Protein AF-A0A8T1A409-F1 (afdb_monomer)

pLDDT: mean 81.68, std 18.71, range [38.81, 98.0]

Organism: NCBI:txid29920

Nearest PDB structures (foldseek):
  3pyw-assembly1_A  TM=8.642E-01  e=1.477E-06  Bacillus anthracis
  7sv6-assembly1_A  TM=8.300E-01  e=3.372E-05  Paenibacillus alvei
  7sv5-assembly2_B  TM=7.536E-01  e=3.742E-05  Paenibacillus alvei

Foldseek 3Di:
DDDDDDDDDDDDDDDDDDDDPDDDDPDPPPDDDPLPLLQAPVCVVPPLNVLVSVLVVLPQDDDDPVRHNQQFDFDFQLSLLSSLCSLLVFDFDDDDDDPSVSSVVRCVVLLLDDPPLDPDPDRGDFDFQQSLLSSLVVLLVDRDDDVLVSQLVCQVQPLAAAPDQLHNRRRDGDGNSNSSSSSVSSVCVVVVDRDDGDLRSNQSSCCVPVVHSCVSVCCCVCVNPVCVPPPVPPPPPDDDD

InterPro domains:
  IPR001119 S-layer homology domain [PF00395] (39-80)
  IPR001119 S-layer homology domain [PF00395] (152-180)
  IPR001119 S-layer homology domain [PS51272] (35-98)
  IPR051465 Cell Envelope Structural Component [PTHR43308] (1-86)

Sequence (241 aa):
MKKVILTGVAALTLLSAQASIGPQPVKAAITDDIKVVQKFKDITGHWAESSILQAIQRGYVDGFPDGKFLPNNIVTRAEFVKMTVSALDLEVGSTSGSWYISYVNAAQSAGIYKAGDFSNSDWTKPMSREEMSKVAVRALGVTDVEDKQWMYLATKNGIITGTAPGEISPEGTTTRAQAIAVIERVLSIKDGKTLASDKYAVAAAELYWHKTNIFTVAEEIFNGPKNSNHRFGSRKQSDCN

Mean predicted aligned error: 12.75 Å

Secondary structure (DSSP, 8-state):
---------------------PPPP------S--------GGGTT-TTHHHHHHHHHHTS----TTS---TTSBPBHHHHHHHHHHHTT------SSSTTHHHHHHHHHTTS--TTSSSSS-TTSBPBHHHHHHHHHHTTT-----TTHHHHHHHHTTSS--SBTTB--TT-B-BHHHHHHHHHHHHHHHTTPPPP--HHHHHHHHHHHHS--HHHHHHHHHHSTTTTT------------

Radius of gyration: 31.1 Å; Cα contacts (8 Å, |Δi|>4): 278; chains: 1; bounding box: 106×53×116 Å

Solvent-accessible surface area (backbone atoms only — not comparable to full-atom values): 14578 Å² total; per-residue (Å²): 143,83,90,85,84,93,83,84,88,87,80,88,84,88,84,90,82,81,89,77,90,67,87,74,82,82,84,74,86,76,66,86,80,74,80,70,79,77,80,39,71,78,38,68,93,38,93,48,36,67,54,52,54,50,38,41,73,74,60,38,49,80,64,47,97,87,56,38,63,59,49,79,40,74,29,26,41,38,56,52,45,40,36,51,33,45,65,67,68,53,75,64,59,92,63,90,74,64,89,49,52,25,34,51,50,33,28,39,76,68,50,30,45,61,94,76,74,52,102,56,96,62,45,79,42,72,26,28,43,42,55,50,20,43,37,51,38,13,69,73,70,56,77,86,74,59,86,57,41,38,44,25,53,18,15,57,58,25,42,44,70,44,85,46,93,51,31,57,60,48,82,37,75,34,28,42,38,56,54,48,50,32,48,56,41,46,52,41,41,76,74,70,47,86,56,79,47,52,68,47,23,28,36,34,24,30,32,68,46,71,72,43,42,63,66,57,52,45,48,51,65,72,68,26,88,78,43,80,75,62,67,79,71,77,74,72,83,73,80,90,126

Structure (mmCIF, N/CA/C/O backbone):
data_AF-A0A8T1A409-F1
#
_entry.id   AF-A0A8T1A409-F1
#
loop_
_atom_site.group_PDB
_atom_site.id
_atom_site.type_symbol
_atom_site.label_atom_id
_atom_site.label_alt_id
_atom_site.label_comp_id
_atom_site.label_asym_id
_atom_site.label_entity_id
_atom_site.label_seq_id
_atom_site.pdbx_PDB_ins_code
_atom_site.Cartn_x
_atom_site.Cartn_y
_atom_site.Cartn_z
_atom_site.occupancy
_atom_site.B_iso_or_equiv
_atom_site.auth_seq_id
_atom_site.auth_comp_id
_atom_site.auth_asym_id
_atom_site.auth_atom_id
_atom_site.pdbx_PDB_model_num
ATOM 1 N N . MET A 1 1 ? -39.983 -10.938 79.982 1.00 46.34 1 MET A N 1
ATOM 2 C CA . MET A 1 1 ? -39.184 -10.699 78.759 1.00 46.34 1 MET A CA 1
ATOM 3 C C . MET A 1 1 ? -39.659 -11.64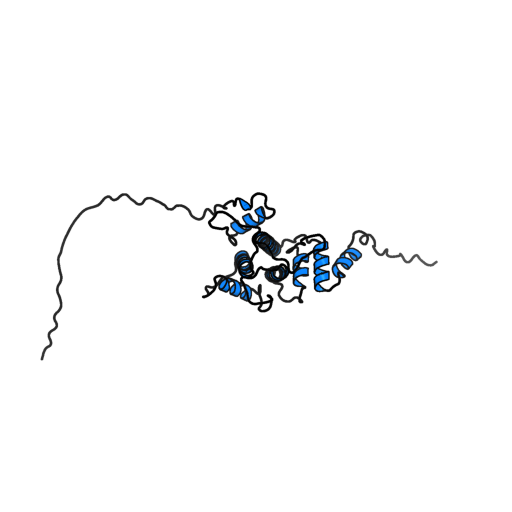0 77.654 1.00 46.34 1 MET A C 1
ATOM 5 O O . MET A 1 1 ? -39.306 -12.809 77.684 1.00 46.34 1 MET A O 1
ATOM 9 N N . LYS A 1 2 ? -40.492 -11.165 76.720 1.00 41.31 2 LYS A N 1
ATOM 10 C CA . LYS A 1 2 ? -40.781 -11.818 75.428 1.00 41.31 2 LYS A CA 1
ATOM 11 C C . LYS A 1 2 ? -40.966 -10.692 74.401 1.00 41.31 2 LYS A C 1
ATOM 13 O O . LYS A 1 2 ? -41.710 -9.755 74.671 1.00 41.31 2 LYS A O 1
ATOM 18 N N . LYS A 1 3 ? -40.168 -10.719 73.329 1.00 45.78 3 LYS A N 1
ATOM 19 C CA . LYS A 1 3 ? -40.002 -9.636 72.343 1.00 45.78 3 LYS A CA 1
ATOM 20 C C . LYS A 1 3 ? -41.133 -9.633 71.302 1.00 45.78 3 LYS A C 1
ATOM 22 O O . LYS A 1 3 ? -41.594 -10.692 70.893 1.00 45.78 3 LYS A O 1
ATOM 27 N N . VAL A 1 4 ? -41.511 -8.426 70.884 1.00 48.38 4 VAL A N 1
ATOM 28 C CA . VAL A 1 4 ? -42.473 -8.054 69.830 1.00 48.38 4 VAL A CA 1
ATOM 29 C C . VAL A 1 4 ? -41.711 -7.695 68.551 1.00 48.38 4 VAL A C 1
ATOM 31 O O . VAL A 1 4 ? -40.755 -6.939 68.679 1.00 48.38 4 VAL A O 1
ATOM 34 N N . ILE A 1 5 ? -42.163 -8.149 67.369 1.00 48.28 5 ILE A N 1
ATOM 35 C CA . ILE A 1 5 ? -41.984 -7.537 66.020 1.00 48.28 5 ILE A CA 1
ATOM 36 C C . ILE A 1 5 ? -43.140 -8.111 65.157 1.00 48.28 5 ILE A C 1
ATOM 38 O O . ILE A 1 5 ? -43.197 -9.324 65.000 1.00 48.28 5 ILE A O 1
ATOM 42 N N . LEU A 1 6 ? -44.236 -7.432 64.790 1.00 38.81 6 LEU A N 1
ATOM 43 C CA . LEU A 1 6 ? -44.487 -6.270 63.913 1.00 38.81 6 LEU A CA 1
ATOM 44 C C . LEU A 1 6 ? -44.019 -6.422 62.445 1.00 38.81 6 LEU A C 1
ATOM 46 O O . LEU A 1 6 ? -42.944 -5.974 62.072 1.00 38.81 6 LEU A O 1
ATOM 50 N N . THR A 1 7 ? -44.876 -7.000 61.602 1.00 47.75 7 THR A N 1
ATOM 51 C CA . THR A 1 7 ? -44.930 -6.830 60.132 1.00 47.75 7 THR A CA 1
ATOM 52 C C . THR A 1 7 ? -46.428 -6.785 59.786 1.00 47.75 7 THR A C 1
ATOM 54 O O . THR A 1 7 ? -47.206 -7.501 60.405 1.00 47.75 7 THR A O 1
ATOM 57 N N . GLY A 1 8 ? -46.986 -5.917 58.948 1.00 39.59 8 GLY A N 1
ATOM 58 C CA . GLY A 1 8 ? -46.461 -5.159 57.819 1.00 39.59 8 GLY A CA 1
ATOM 59 C C . GLY A 1 8 ? -47.443 -5.388 56.660 1.00 39.59 8 GLY A C 1
ATOM 60 O O . GLY A 1 8 ? -47.469 -6.468 56.094 1.00 39.59 8 GLY A O 1
ATOM 61 N N . VAL A 1 9 ? -48.309 -4.404 56.420 1.00 43.47 9 VAL A N 1
ATOM 62 C CA . VAL A 1 9 ? -49.527 -4.375 55.577 1.00 43.47 9 VAL A CA 1
ATOM 63 C C . VAL A 1 9 ? -49.270 -4.577 54.071 1.00 43.47 9 VAL A C 1
ATOM 65 O O . VAL A 1 9 ? -48.246 -4.107 53.590 1.00 43.47 9 VAL A O 1
ATOM 68 N N . ALA A 1 10 ? -50.249 -5.155 53.344 1.00 39.91 10 ALA A N 1
ATOM 69 C CA . ALA A 1 10 ? -50.804 -4.725 52.029 1.00 39.91 10 ALA A CA 1
ATOM 70 C C . ALA A 1 10 ? -51.243 -5.936 51.173 1.00 39.91 10 ALA A C 1
ATOM 72 O O . ALA A 1 10 ? -50.632 -6.989 51.259 1.00 39.91 10 ALA A O 1
ATOM 73 N N . ALA A 1 11 ? -52.208 -5.901 50.255 1.00 41.41 11 ALA A N 1
ATOM 74 C CA . ALA A 1 11 ? -53.385 -5.087 49.969 1.00 41.41 11 ALA A CA 1
ATOM 75 C C . ALA A 1 11 ? -54.025 -5.718 48.708 1.00 41.41 11 ALA A C 1
ATOM 77 O O . ALA A 1 11 ? -53.310 -6.123 47.799 1.00 41.41 11 ALA A O 1
ATOM 78 N N . LEU A 1 12 ? -55.358 -5.726 48.674 1.00 39.47 12 LEU A N 1
ATOM 79 C CA . LEU A 1 12 ? -56.233 -5.568 47.505 1.00 39.47 12 LEU A CA 1
ATOM 80 C C . LEU A 1 12 ? -56.203 -6.582 46.338 1.00 39.47 12 LEU A C 1
ATOM 82 O O . LEU A 1 12 ? -55.292 -6.660 45.521 1.00 39.47 12 LEU A O 1
ATOM 86 N N . THR A 1 13 ? -57.332 -7.275 46.216 1.00 44.16 13 THR A N 1
ATOM 87 C CA . THR A 1 13 ? -57.773 -8.087 45.085 1.00 44.16 13 THR A CA 1
ATOM 88 C C . THR A 1 13 ? -58.488 -7.265 43.999 1.00 44.16 13 THR A C 1
ATOM 90 O O . THR A 1 13 ? -59.224 -6.330 44.299 1.00 44.16 13 THR A O 1
ATOM 93 N N . LEU A 1 14 ? -58.337 -7.763 42.761 1.00 45.75 14 LEU A N 1
ATOM 94 C CA . LEU A 1 14 ? -59.226 -7.698 41.583 1.00 45.75 14 LEU A CA 1
ATOM 95 C C . LEU A 1 14 ? -59.386 -6.369 40.818 1.00 45.75 14 LEU A C 1
ATOM 97 O O . LEU A 1 14 ? -60.102 -5.468 41.238 1.00 45.75 14 LEU A O 1
ATOM 101 N N . LEU A 1 15 ? -58.893 -6.359 39.570 1.00 43.38 15 LEU A N 1
ATOM 102 C CA . LEU A 1 15 ? -59.565 -5.667 38.469 1.00 43.38 15 LEU A CA 1
ATOM 103 C C . LEU A 1 15 ? -59.357 -6.401 37.134 1.00 43.38 15 LEU A C 1
ATOM 105 O O . LEU A 1 15 ? -58.241 -6.595 36.661 1.00 43.38 15 LEU A O 1
ATOM 109 N N . SER A 1 16 ? -60.472 -6.810 36.543 1.00 52.09 16 SER A N 1
ATOM 110 C CA . SER A 1 16 ? -60.635 -7.281 35.169 1.00 52.09 16 SER A CA 1
ATOM 111 C C . SER A 1 16 ? -60.735 -6.105 34.189 1.00 52.09 16 SER A C 1
ATOM 113 O O . SER A 1 16 ? -61.539 -5.214 34.444 1.00 52.09 16 SER A O 1
ATOM 115 N N . ALA A 1 17 ? -60.028 -6.138 33.054 1.00 45.34 17 ALA A N 1
ATOM 116 C CA . ALA A 1 17 ? -60.384 -5.448 31.797 1.00 45.34 17 ALA A CA 1
ATOM 117 C C . ALA A 1 17 ? -59.389 -5.883 30.698 1.00 45.34 17 ALA A C 1
ATOM 119 O O . ALA A 1 17 ? -58.185 -5.730 30.856 1.00 45.34 17 ALA A O 1
ATOM 120 N N . GLN A 1 18 ? -59.830 -6.683 29.725 1.00 50.38 18 GLN A N 1
ATOM 121 C CA . GLN A 1 18 ? -60.272 -6.272 28.381 1.00 50.38 18 GLN A CA 1
ATOM 122 C C . GLN A 1 18 ? -59.132 -6.102 27.367 1.00 50.38 18 GLN A C 1
ATOM 124 O O . GLN A 1 18 ? -58.207 -5.314 27.529 1.00 50.38 18 GLN A O 1
ATOM 129 N N . ALA A 1 19 ? -59.255 -6.880 26.291 1.00 45.69 19 ALA A N 1
ATOM 130 C CA . ALA A 1 19 ? -58.399 -6.870 25.122 1.00 45.69 19 ALA A CA 1
ATOM 131 C C . ALA A 1 19 ? -58.392 -5.490 24.448 1.00 45.69 19 ALA A C 1
ATOM 133 O O . ALA A 1 19 ? -59.435 -4.994 24.027 1.00 45.69 19 ALA A O 1
ATOM 134 N N . SER A 1 20 ? -57.200 -4.917 24.289 1.00 45.78 20 SER A N 1
ATOM 135 C CA . SER A 1 20 ? -56.947 -3.874 23.301 1.00 45.78 20 SER A CA 1
ATOM 136 C C . SER A 1 20 ? -56.364 -4.539 22.058 1.00 45.78 20 SER A C 1
ATOM 138 O O . SER A 1 20 ? -55.254 -5.073 22.082 1.00 45.78 20 SER A O 1
ATOM 140 N N . ILE A 1 21 ? -57.146 -4.547 20.979 1.00 55.66 21 ILE A N 1
ATOM 141 C CA . ILE A 1 21 ? -56.701 -4.889 19.628 1.00 55.66 21 ILE A CA 1
ATOM 142 C C . ILE A 1 21 ? -55.853 -3.705 19.148 1.00 55.66 21 ILE A C 1
ATOM 144 O O . ILE A 1 21 ? -56.348 -2.783 18.506 1.00 55.66 21 ILE A O 1
ATOM 148 N N . GLY A 1 22 ? -54.576 -3.695 19.526 1.00 51.91 22 GLY A N 1
ATOM 149 C CA . GLY A 1 22 ? -53.569 -2.854 18.886 1.00 51.91 22 GLY A CA 1
ATOM 150 C C . GLY A 1 22 ? -53.114 -3.504 17.573 1.00 51.91 22 GLY A C 1
ATOM 151 O O . GLY A 1 22 ? -53.049 -4.736 17.506 1.00 51.91 22 GLY A O 1
ATOM 152 N N . PRO A 1 23 ? -52.810 -2.732 16.516 1.00 56.75 23 PRO A N 1
ATOM 153 C CA . PRO A 1 23 ? -52.277 -3.297 15.284 1.00 56.75 23 PRO A CA 1
ATOM 154 C C . PRO A 1 23 ? -50.973 -4.057 15.567 1.00 56.75 23 PRO A C 1
ATOM 156 O O . PRO A 1 23 ? -50.054 -3.551 16.209 1.00 56.75 23 PRO A O 1
ATOM 159 N N . GLN A 1 24 ? -50.940 -5.301 15.089 1.00 48.66 24 GLN A N 1
ATOM 160 C CA . GLN A 1 24 ? -49.786 -6.200 15.044 1.00 48.66 24 GLN A CA 1
ATOM 161 C C . GLN A 1 24 ? -48.557 -5.527 14.391 1.00 48.66 24 GLN A C 1
ATOM 163 O O . GLN A 1 24 ? -48.706 -4.596 13.596 1.00 48.66 24 GLN A O 1
ATOM 168 N N . PRO A 1 25 ? -47.337 -5.994 14.719 1.00 50.66 25 PRO A N 1
ATOM 169 C CA . PRO A 1 25 ? -46.084 -5.306 14.428 1.00 50.66 25 PRO A CA 1
ATOM 170 C C . PRO A 1 25 ? -45.871 -5.126 12.925 1.00 50.66 25 PRO A C 1
ATOM 172 O O . PRO A 1 25 ? -45.870 -6.093 12.159 1.00 50.66 25 PRO A O 1
ATOM 175 N N . VAL A 1 26 ? -45.615 -3.887 12.499 1.00 48.00 26 VAL A N 1
ATOM 176 C CA . VAL A 1 26 ? -45.079 -3.639 11.162 1.00 48.00 26 VAL A CA 1
ATOM 177 C C . VAL A 1 26 ? -43.659 -4.189 11.103 1.00 48.00 26 VAL A C 1
ATOM 179 O O . VAL A 1 26 ? -42.701 -3.630 11.628 1.00 48.00 26 VAL A O 1
ATOM 182 N N . LYS A 1 27 ? -43.567 -5.348 10.462 1.00 54.50 27 LYS A N 1
ATOM 183 C CA . LYS A 1 27 ? -42.380 -5.938 9.859 1.00 54.50 27 LYS A CA 1
ATOM 184 C C . LYS A 1 27 ? -41.533 -4.857 9.173 1.00 54.50 27 LYS A C 1
ATOM 186 O O . LYS A 1 27 ? -41.767 -4.519 8.019 1.00 54.50 27 LYS A O 1
ATOM 191 N N . ALA A 1 28 ? -40.518 -4.373 9.877 1.00 51.84 28 ALA A N 1
ATOM 192 C CA . ALA A 1 28 ? -39.344 -3.727 9.304 1.00 51.84 28 ALA A CA 1
ATOM 193 C C . ALA A 1 28 ? -38.105 -4.561 9.661 1.00 51.84 28 ALA A C 1
ATOM 195 O O . ALA A 1 28 ? -37.126 -4.069 10.205 1.00 51.84 28 ALA A O 1
ATOM 196 N N . ALA A 1 29 ? -38.162 -5.859 9.355 1.00 51.22 29 ALA A N 1
ATOM 197 C CA . ALA A 1 29 ? -36.954 -6.618 9.064 1.00 51.22 29 ALA A CA 1
ATOM 198 C C . ALA A 1 29 ? -36.523 -6.203 7.653 1.00 51.22 29 ALA A C 1
ATOM 200 O O . ALA A 1 29 ? -36.913 -6.831 6.667 1.00 51.22 29 ALA A O 1
ATOM 201 N N . ILE A 1 30 ? -35.824 -5.071 7.559 1.00 49.62 30 ILE A N 1
ATOM 202 C CA . ILE A 1 30 ? -35.204 -4.617 6.317 1.00 49.62 30 ILE A CA 1
ATOM 203 C C . ILE A 1 30 ? -33.724 -4.969 6.425 1.00 49.62 30 ILE A C 1
ATOM 205 O O . ILE A 1 30 ? -32.929 -4.238 7.001 1.00 49.62 30 ILE A O 1
ATOM 209 N N . THR A 1 31 ? -33.461 -6.166 5.901 1.00 43.62 31 THR A N 1
ATOM 210 C CA . THR A 1 31 ? -32.255 -6.588 5.182 1.00 43.62 31 THR A CA 1
ATOM 211 C C . THR A 1 31 ? -30.934 -6.554 5.939 1.00 43.62 31 THR A C 1
ATOM 213 O O . THR A 1 31 ? -30.244 -5.541 5.971 1.00 43.62 31 THR A O 1
ATOM 216 N N . ASP A 1 32 ? -30.559 -7.739 6.421 1.00 43.50 32 ASP A N 1
ATOM 217 C CA . ASP A 1 32 ? -29.284 -8.382 6.076 1.00 43.50 32 ASP A CA 1
ATOM 218 C C . ASP A 1 32 ? -28.599 -7.703 4.869 1.00 43.50 32 ASP A C 1
ATOM 220 O O . ASP A 1 32 ? -29.075 -7.780 3.732 1.00 43.50 32 ASP A O 1
ATOM 224 N N . ASP A 1 33 ? -27.532 -6.965 5.156 1.00 50.62 33 ASP A N 1
ATOM 225 C CA . ASP A 1 33 ? -26.276 -6.917 4.410 1.00 50.62 33 ASP A CA 1
ATOM 226 C C . ASP A 1 33 ? -26.342 -6.963 2.877 1.00 50.62 33 ASP A C 1
ATOM 228 O O . ASP A 1 33 ? -25.599 -7.696 2.221 1.00 50.62 33 ASP A O 1
ATOM 232 N N . ILE A 1 34 ? -27.122 -6.081 2.250 1.00 44.28 34 ILE A N 1
ATOM 233 C CA . ILE A 1 34 ? -26.735 -5.639 0.909 1.00 44.28 34 ILE A CA 1
ATOM 234 C C . ILE A 1 34 ? -25.627 -4.608 1.109 1.00 44.28 34 ILE A C 1
ATOM 236 O O . ILE A 1 34 ? -25.900 -3.418 1.269 1.00 44.28 34 ILE A O 1
ATOM 240 N N . LYS A 1 35 ? -24.361 -5.057 1.081 1.00 53.12 35 LYS A N 1
ATOM 241 C CA . LYS A 1 35 ? -23.221 -4.184 0.756 1.00 53.12 35 LYS A CA 1
ATOM 242 C C . LYS A 1 35 ? -23.463 -3.624 -0.647 1.00 53.12 35 LYS A C 1
ATOM 244 O O . LYS A 1 35 ? -22.945 -4.134 -1.640 1.00 53.12 35 LYS A O 1
ATOM 249 N N . VAL A 1 36 ? -24.305 -2.598 -0.750 1.00 53.75 36 VAL A N 1
ATOM 250 C CA . VAL A 1 36 ? -24.438 -1.793 -1.958 1.00 53.75 36 VAL A CA 1
ATOM 251 C C . VAL A 1 36 ? -23.064 -1.180 -2.143 1.00 53.75 36 VAL A C 1
ATOM 253 O O . VAL A 1 36 ? -22.662 -0.320 -1.363 1.00 53.75 36 VAL A O 1
ATOM 256 N N . VAL A 1 37 ? -22.312 -1.673 -3.129 1.00 60.88 37 VAL A N 1
ATOM 257 C CA . VAL A 1 37 ? -21.034 -1.077 -3.513 1.00 60.88 37 VAL A CA 1
ATOM 258 C C . VAL A 1 37 ? -21.357 0.338 -3.971 1.00 60.88 37 VAL A C 1
ATOM 260 O O . VAL A 1 37 ? -21.805 0.561 -5.097 1.00 60.88 37 VAL A O 1
ATOM 263 N N . GLN A 1 38 ? -21.228 1.289 -3.048 1.00 67.31 38 GLN A N 1
ATOM 264 C CA . GLN A 1 38 ? -21.504 2.685 -3.312 1.00 67.31 38 GLN A CA 1
ATOM 265 C C . GLN A 1 38 ? -20.519 3.131 -4.385 1.00 67.31 38 GLN A C 1
ATOM 267 O O . GLN A 1 38 ? -19.309 3.172 -4.171 1.00 67.31 38 GLN A O 1
ATOM 272 N N . LYS A 1 39 ? -21.037 3.418 -5.579 1.00 76.00 39 LYS A N 1
ATOM 273 C CA . LYS A 1 39 ? -20.200 3.890 -6.672 1.00 76.00 39 LYS A CA 1
ATOM 274 C C . LYS A 1 39 ? -19.840 5.352 -6.414 1.00 76.00 39 LYS A C 1
ATOM 276 O O . LYS A 1 39 ? -20.704 6.227 -6.464 1.00 76.00 39 LYS A O 1
ATOM 281 N N . PHE A 1 40 ? -18.567 5.605 -6.125 1.00 87.19 40 PHE A N 1
ATOM 282 C CA . PHE A 1 40 ? -18.042 6.947 -5.889 1.00 87.19 40 PHE A CA 1
ATOM 283 C C . PHE A 1 40 ? -17.903 7.718 -7.212 1.00 87.19 40 PHE A C 1
ATOM 285 O O . PHE A 1 40 ? -17.456 7.178 -8.227 1.00 87.19 40 PHE A O 1
ATOM 292 N N . LYS A 1 41 ? -18.297 8.997 -7.229 1.00 87.94 41 LYS A N 1
ATOM 293 C CA . LYS A 1 41 ? -18.249 9.813 -8.459 1.00 87.94 41 LYS A CA 1
ATOM 294 C C . LYS A 1 41 ? -16.816 10.145 -8.880 1.00 87.94 41 LYS A C 1
ATOM 296 O O . LYS A 1 41 ? -16.523 10.200 -10.067 1.00 87.94 41 LYS A O 1
ATOM 301 N N . ASP A 1 42 ? -15.930 10.341 -7.910 1.00 93.44 42 ASP A N 1
ATOM 302 C CA . ASP A 1 42 ? -14.543 10.777 -8.089 1.00 93.44 42 ASP A CA 1
ATOM 303 C C . ASP A 1 42 ? -13.567 9.654 -8.471 1.00 93.44 42 ASP A C 1
ATOM 305 O O . ASP A 1 42 ? -12.402 9.932 -8.749 1.00 93.44 42 ASP A O 1
ATOM 309 N N . ILE A 1 43 ? -14.031 8.400 -8.525 1.00 93.94 43 ILE A N 1
ATOM 310 C CA . ILE A 1 43 ? -13.231 7.268 -9.020 1.00 93.94 43 ILE A CA 1
ATOM 311 C C . ILE A 1 43 ? -13.605 6.846 -10.442 1.00 93.94 43 ILE A C 1
ATOM 313 O O . ILE A 1 43 ? -12.905 6.020 -11.012 1.00 93.94 43 ILE A O 1
ATOM 317 N N . THR A 1 44 ? -14.68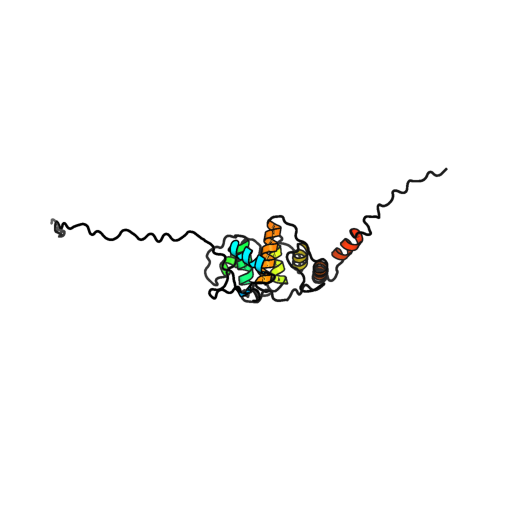2 7.382 -11.026 1.00 91.94 44 THR A N 1
ATOM 318 C CA . THR A 1 44 ? -15.123 6.974 -12.371 1.00 91.94 44 THR A CA 1
ATOM 319 C C . THR A 1 44 ? -14.076 7.374 -13.413 1.00 91.94 44 THR A C 1
ATOM 321 O O . THR A 1 44 ? -13.768 8.556 -13.557 1.00 91.94 44 THR A O 1
ATOM 324 N N . GLY A 1 45 ? -13.525 6.395 -14.136 1.00 92.25 45 GLY A N 1
ATOM 325 C CA . GLY A 1 45 ? -12.443 6.605 -15.106 1.00 92.25 45 GLY A CA 1
ATOM 326 C C . GLY A 1 45 ? -11.056 6.775 -14.473 1.00 92.25 45 GLY A C 1
ATOM 327 O O . GLY A 1 45 ? -10.084 7.038 -15.181 1.00 92.25 45 GLY A O 1
ATOM 328 N N . HIS A 1 46 ? -10.939 6.619 -13.152 1.00 95.06 46 HIS A N 1
ATOM 329 C CA . HIS A 1 46 ? -9.658 6.638 -12.458 1.00 95.06 46 HIS A CA 1
ATOM 330 C C . HIS A 1 46 ? -8.932 5.301 -12.662 1.00 95.06 46 HIS A C 1
ATOM 332 O O . HIS A 1 46 ? -9.539 4.237 -12.580 1.00 95.06 46 HIS A O 1
ATOM 338 N N . TRP A 1 47 ? -7.610 5.321 -12.854 1.00 95.00 47 TRP A N 1
ATOM 339 C CA . TRP A 1 47 ? -6.820 4.100 -13.094 1.00 95.00 47 TRP A CA 1
ATOM 340 C C . TRP A 1 47 ? -6.969 3.047 -11.977 1.00 95.00 47 TRP A C 1
ATOM 342 O O . TRP A 1 47 ? -6.888 1.849 -12.232 1.00 95.00 47 TRP A O 1
ATOM 352 N N . ALA A 1 48 ? -7.217 3.500 -10.744 1.00 94.81 48 ALA A N 1
ATOM 353 C CA . ALA A 1 48 ? -7.413 2.650 -9.570 1.00 94.81 48 ALA A CA 1
ATOM 354 C C . ALA A 1 48 ? -8.880 2.265 -9.299 1.00 94.81 48 ALA A C 1
ATOM 356 O O . ALA A 1 48 ? -9.141 1.647 -8.272 1.00 94.81 48 ALA A O 1
ATOM 357 N N . GLU A 1 49 ? -9.837 2.625 -10.166 1.00 94.50 49 GLU A N 1
ATOM 358 C CA . GLU A 1 49 ? -11.275 2.375 -9.948 1.00 94.50 49 GLU A CA 1
ATOM 359 C C . GLU A 1 49 ? -11.543 0.908 -9.593 1.00 94.50 49 GLU A C 1
ATOM 361 O O . GLU A 1 49 ? -12.153 0.617 -8.567 1.00 94.50 49 GLU A O 1
ATOM 366 N N . SER A 1 50 ? -11.015 -0.024 -10.393 1.00 93.88 50 SER A N 1
ATOM 367 C CA . SER A 1 50 ? -11.217 -1.458 -10.165 1.00 93.88 50 SER A CA 1
ATOM 368 C C . SER A 1 50 ? -10.636 -1.929 -8.829 1.00 93.88 50 SER A C 1
ATOM 370 O O . SER A 1 50 ? -11.307 -2.651 -8.095 1.00 93.88 50 SER A O 1
ATOM 372 N N . SER A 1 51 ? -9.420 -1.496 -8.484 1.00 94.94 51 SER A N 1
ATOM 373 C CA . SER A 1 51 ? -8.776 -1.853 -7.215 1.00 94.94 51 SER A CA 1
ATOM 374 C C . SER A 1 51 ? -9.536 -1.294 -6.015 1.00 94.94 51 SER A C 1
ATOM 376 O O . SER A 1 51 ? -9.716 -1.994 -5.027 1.00 94.94 51 SER A O 1
ATOM 378 N N . ILE A 1 52 ? -10.038 -0.063 -6.115 1.00 95.62 52 ILE A N 1
ATOM 379 C CA . ILE A 1 52 ? -10.835 0.571 -5.062 1.00 95.62 52 ILE A CA 1
ATOM 380 C C . ILE A 1 52 ? -12.140 -0.199 -4.843 1.00 95.62 52 ILE A C 1
ATOM 382 O O . ILE A 1 52 ? -12.469 -0.529 -3.706 1.00 95.62 52 ILE A O 1
ATOM 386 N N . LEU A 1 53 ? -12.859 -0.541 -5.916 1.00 93.69 53 LEU A N 1
ATOM 387 C CA . LEU A 1 53 ? -14.105 -1.309 -5.820 1.00 93.69 53 LEU A CA 1
ATOM 388 C C . LEU A 1 53 ? -13.882 -2.693 -5.194 1.00 93.69 53 LEU A C 1
ATOM 390 O O . LEU A 1 53 ? -14.674 -3.111 -4.350 1.00 93.69 53 LEU A O 1
ATOM 394 N N . GLN A 1 54 ? -12.788 -3.374 -5.547 1.00 94.06 54 GLN A N 1
ATOM 395 C CA . GLN A 1 54 ? -12.406 -4.648 -4.926 1.00 94.06 54 GLN A CA 1
ATOM 396 C C . GLN A 1 54 ? -12.091 -4.483 -3.434 1.00 94.06 54 GLN A C 1
ATOM 398 O O . GLN A 1 54 ? -12.560 -5.270 -2.613 1.00 94.06 54 GLN A O 1
ATOM 403 N N . ALA A 1 55 ? -11.364 -3.429 -3.069 1.00 95.62 55 ALA A N 1
ATOM 404 C CA . ALA A 1 55 ? -11.012 -3.137 -1.687 1.00 95.62 55 ALA A CA 1
ATOM 405 C C . ALA A 1 55 ? -12.248 -2.886 -0.800 1.00 95.62 55 ALA A C 1
ATOM 407 O O . ALA A 1 55 ? -12.325 -3.377 0.328 1.00 95.62 55 ALA A O 1
ATOM 408 N N . ILE A 1 56 ? -13.248 -2.175 -1.332 1.00 94.25 56 ILE A N 1
ATOM 409 C CA . ILE A 1 56 ? -14.542 -1.935 -0.670 1.00 94.25 56 ILE A CA 1
ATOM 410 C C . ILE A 1 56 ? -15.332 -3.239 -0.538 1.00 94.25 56 ILE A C 1
ATOM 412 O O . ILE A 1 56 ? -15.899 -3.525 0.516 1.00 94.25 56 ILE A O 1
ATOM 416 N N . GLN A 1 57 ? -15.352 -4.058 -1.594 1.00 92.38 57 GLN A N 1
ATOM 417 C CA . GLN A 1 57 ? -16.026 -5.355 -1.572 1.00 92.38 57 GLN A CA 1
ATOM 418 C C . GLN A 1 57 ? -15.436 -6.266 -0.485 1.00 92.38 57 GLN A C 1
ATOM 420 O O . GLN A 1 57 ? -16.187 -6.855 0.298 1.00 92.38 57 GLN A O 1
ATOM 425 N N . ARG A 1 58 ? -14.100 -6.310 -0.384 1.00 93.69 58 ARG A N 1
ATOM 426 C CA . ARG A 1 58 ? -13.364 -7.005 0.685 1.00 93.69 58 ARG A CA 1
ATOM 427 C C . ARG A 1 58 ? -13.581 -6.367 2.063 1.00 93.69 58 ARG A C 1
ATOM 429 O O . ARG A 1 58 ? -13.502 -7.061 3.064 1.00 93.69 58 ARG A O 1
ATOM 436 N N . GLY A 1 59 ? -13.923 -5.079 2.126 1.00 93.50 59 GLY A N 1
ATOM 437 C CA . GLY A 1 59 ? -14.338 -4.392 3.353 1.00 93.50 59 GLY A CA 1
ATOM 438 C C . GLY A 1 59 ? -13.202 -3.836 4.210 1.00 93.50 59 GLY A C 1
ATOM 439 O O . GLY A 1 59 ? -13.421 -3.572 5.387 1.00 93.50 59 GLY A O 1
ATOM 440 N N . TYR A 1 60 ? -12.000 -3.651 3.656 1.00 95.50 60 TYR A N 1
ATOM 441 C CA . TYR A 1 60 ? -10.875 -3.080 4.411 1.00 95.50 60 TYR A CA 1
ATOM 442 C C . TYR A 1 60 ? -10.699 -1.562 4.208 1.00 95.50 60 TYR A C 1
ATOM 444 O O . TYR A 1 60 ? -9.994 -0.902 4.988 1.00 95.50 60 TYR A O 1
ATOM 452 N N . VAL A 1 61 ? -11.378 -0.988 3.209 1.00 94.94 61 VAL A N 1
ATOM 453 C CA . VAL A 1 61 ? -11.483 0.461 2.980 1.00 94.94 61 VAL A CA 1
ATOM 454 C C . VAL A 1 61 ? -12.928 0.895 2.816 1.00 94.94 61 VAL A C 1
ATOM 456 O O . VAL A 1 61 ? -13.746 0.177 2.250 1.00 94.94 61 VAL A O 1
ATOM 459 N N . ASP A 1 62 ? -13.170 2.140 3.208 1.00 91.75 62 ASP A N 1
ATOM 460 C CA . ASP A 1 62 ? -14.436 2.833 3.037 1.00 91.75 62 ASP A CA 1
ATOM 461 C C . ASP A 1 62 ? -14.188 4.206 2.403 1.00 91.75 62 ASP A C 1
ATOM 463 O O . ASP A 1 62 ? -13.068 4.748 2.450 1.00 91.75 62 ASP A O 1
ATOM 467 N N . GLY A 1 63 ? -15.238 4.747 1.789 1.00 88.94 63 GLY A N 1
ATOM 468 C CA . GLY A 1 63 ? -15.281 6.139 1.360 1.00 88.94 63 GLY A CA 1
ATOM 469 C C . GLY A 1 63 ? -15.741 7.072 2.476 1.00 88.94 63 GLY A C 1
ATOM 470 O O . GLY A 1 63 ? -15.960 6.670 3.617 1.00 88.94 63 GLY A O 1
ATOM 471 N N . PHE A 1 64 ? -15.888 8.341 2.129 1.00 89.06 64 PHE A N 1
ATOM 472 C CA . PHE A 1 64 ? -16.301 9.387 3.051 1.00 89.06 64 PHE A CA 1
ATOM 473 C C . PHE A 1 64 ? -17.831 9.558 3.057 1.00 89.06 64 PHE A C 1
ATOM 475 O O . PHE A 1 64 ? -18.493 9.250 2.059 1.00 89.06 64 PHE A O 1
ATOM 482 N N . PRO A 1 65 ? -18.416 10.095 4.149 1.00 85.31 65 PRO A N 1
ATOM 483 C CA . PRO A 1 65 ? -19.863 10.317 4.251 1.00 85.31 65 PRO A CA 1
ATOM 484 C C . PRO A 1 65 ? -20.444 11.244 3.173 1.00 85.31 65 PRO A C 1
ATOM 486 O O . PRO A 1 65 ? -21.643 11.211 2.911 1.00 85.31 65 PRO A O 1
ATOM 489 N N . ASP A 1 66 ? -19.607 12.064 2.533 1.00 86.44 66 ASP A N 1
ATOM 490 C CA . ASP A 1 66 ? -19.987 12.948 1.427 1.00 86.44 66 ASP A CA 1
ATOM 491 C C . ASP A 1 66 ? -20.120 12.218 0.073 1.00 86.44 66 ASP A C 1
ATOM 493 O O . ASP A 1 66 ? -20.422 12.842 -0.947 1.00 86.44 66 ASP A O 1
ATOM 497 N N . GLY A 1 67 ? -19.910 10.897 0.047 1.00 86.44 67 GLY A N 1
ATOM 498 C CA . GLY A 1 67 ? -20.014 10.075 -1.154 1.00 86.44 67 GLY A CA 1
ATOM 499 C C . GLY A 1 67 ? -18.805 10.182 -2.085 1.00 86.44 67 GLY A C 1
ATOM 500 O O . GLY A 1 67 ? -18.937 9.888 -3.278 1.00 86.44 67 GLY A O 1
ATOM 501 N N . LYS A 1 68 ? -17.641 10.595 -1.566 1.00 92.06 68 LYS A N 1
ATOM 502 C CA . LYS A 1 68 ? -16.351 10.582 -2.275 1.00 92.06 68 LYS A CA 1
ATOM 503 C C . LYS A 1 68 ? -15.405 9.527 -1.717 1.00 92.06 68 LYS A C 1
ATOM 505 O O . LYS A 1 68 ? -15.520 9.119 -0.564 1.00 92.06 68 LYS A O 1
ATOM 510 N N . PHE A 1 69 ? -14.431 9.120 -2.525 1.00 94.50 69 PHE A N 1
ATOM 511 C CA . PHE A 1 69 ? -13.361 8.220 -2.091 1.00 94.50 69 PHE A CA 1
ATOM 512 C C . PHE A 1 69 ? -12.024 8.934 -1.840 1.00 94.50 69 PHE A C 1
ATOM 514 O O . PHE A 1 69 ? -11.225 8.500 -1.013 1.00 94.50 69 PHE A O 1
ATOM 521 N N . LEU A 1 70 ? -11.786 10.036 -2.549 1.00 95.38 70 LEU A N 1
ATOM 522 C CA . LEU A 1 70 ? -10.561 10.835 -2.549 1.00 95.38 70 LEU A CA 1
ATOM 523 C C . LEU A 1 70 ? -9.307 10.006 -2.903 1.00 95.38 70 LEU A C 1
ATOM 525 O O . LEU A 1 70 ? -8.348 9.962 -2.129 1.00 95.38 70 LEU A O 1
ATOM 529 N N . PRO A 1 71 ? -9.265 9.357 -4.088 1.00 96.31 71 PRO A N 1
ATOM 530 C CA . PRO A 1 71 ? -8.174 8.450 -4.469 1.00 96.31 71 PRO A CA 1
ATOM 531 C C . PRO A 1 71 ? -6.796 9.128 -4.517 1.00 96.31 71 PRO A C 1
ATOM 533 O O . PRO A 1 71 ? -5.776 8.480 -4.283 1.00 96.31 71 PRO A O 1
ATOM 536 N N . ASN A 1 72 ? -6.765 10.433 -4.794 1.00 96.75 72 ASN A N 1
ATOM 537 C CA . ASN A 1 72 ? -5.539 11.219 -4.933 1.00 96.75 72 ASN A CA 1
ATOM 538 C C . ASN A 1 72 ? -5.081 11.891 -3.632 1.00 96.75 72 ASN A C 1
ATOM 540 O O . ASN A 1 72 ? -4.050 12.561 -3.635 1.00 96.75 72 ASN A O 1
ATOM 544 N N . ASN A 1 73 ? -5.807 11.718 -2.522 1.00 96.56 73 ASN A N 1
ATOM 545 C CA . ASN A 1 73 ? -5.355 12.241 -1.237 1.00 96.56 73 ASN A CA 1
ATOM 546 C C . ASN A 1 73 ? -4.102 11.510 -0.764 1.00 96.56 73 ASN A C 1
ATOM 548 O O . ASN A 1 73 ? -3.962 10.301 -0.961 1.00 96.56 73 ASN A O 1
ATOM 552 N N . ILE A 1 74 ? -3.216 12.255 -0.106 1.00 97.56 74 ILE A N 1
ATOM 553 C CA . ILE A 1 74 ? -2.037 11.702 0.557 1.00 97.56 74 ILE A CA 1
ATOM 554 C C . ILE A 1 74 ? -2.500 10.790 1.691 1.00 97.56 74 ILE A C 1
ATOM 556 O O . ILE A 1 74 ? -3.379 11.166 2.464 1.00 97.56 74 ILE A O 1
ATOM 560 N N . VAL A 1 75 ? -1.899 9.607 1.779 1.00 96.88 75 VAL A N 1
ATOM 561 C CA . VAL A 1 75 ? -2.166 8.653 2.855 1.00 96.88 75 VAL A CA 1
ATOM 562 C C . VAL A 1 75 ? -1.138 8.807 3.974 1.00 96.88 75 VAL A C 1
ATOM 564 O O . VAL A 1 75 ? 0.061 8.992 3.738 1.00 96.88 75 VAL A O 1
ATOM 567 N N . THR A 1 76 ? -1.613 8.738 5.211 1.00 96.94 76 THR A N 1
ATOM 568 C CA . THR A 1 76 ? -0.767 8.738 6.406 1.00 96.94 76 THR A CA 1
ATOM 569 C C . THR A 1 76 ? -0.280 7.331 6.748 1.00 96.94 76 THR A C 1
ATOM 571 O O . THR A 1 76 ? -0.873 6.325 6.345 1.00 96.94 76 THR A O 1
ATOM 574 N N . ARG A 1 77 ? 0.788 7.238 7.547 1.00 96.50 77 ARG A N 1
ATOM 575 C CA . ARG A 1 77 ? 1.302 5.945 8.037 1.00 96.50 77 ARG A CA 1
ATOM 576 C C . ARG A 1 77 ? 0.238 5.163 8.816 1.00 96.50 77 ARG A C 1
ATOM 578 O O . ARG A 1 77 ? 0.088 3.962 8.602 1.00 96.50 77 ARG A O 1
ATOM 585 N N . ALA A 1 78 ? -0.523 5.846 9.677 1.00 96.38 78 ALA A N 1
ATOM 586 C CA . ALA A 1 78 ? -1.639 5.265 10.426 1.00 96.38 78 ALA A CA 1
ATOM 587 C C . ALA A 1 78 ? -2.688 4.631 9.504 1.00 96.38 78 ALA A C 1
ATOM 589 O O . ALA A 1 78 ? -3.103 3.492 9.712 1.00 96.38 78 ALA A O 1
ATOM 590 N N . GLU A 1 79 ? -3.105 5.362 8.470 1.00 97.06 79 GLU A N 1
ATOM 591 C CA . GLU A 1 79 ? -4.110 4.887 7.522 1.00 97.06 79 GLU A CA 1
ATOM 592 C C . GLU A 1 79 ? -3.615 3.687 6.725 1.00 97.06 79 GLU A C 1
ATOM 594 O O . GLU A 1 79 ? -4.353 2.714 6.583 1.00 97.06 79 GLU A O 1
ATOM 599 N N . PHE A 1 80 ? -2.373 3.714 6.238 1.00 97.56 80 PHE A N 1
ATOM 600 C CA . PHE A 1 80 ? -1.830 2.588 5.485 1.00 97.56 80 PHE A CA 1
ATOM 601 C C . PHE A 1 80 ? -1.722 1.318 6.327 1.00 97.56 80 PHE A C 1
ATOM 603 O O . PHE A 1 80 ? -2.105 0.239 5.867 1.00 97.56 80 PHE A O 1
ATOM 610 N N . VAL A 1 81 ? -1.254 1.438 7.572 1.00 97.00 81 VAL A N 1
ATOM 611 C CA . VAL A 1 81 ? -1.183 0.294 8.487 1.00 97.00 81 VAL A CA 1
ATOM 612 C C . VAL A 1 81 ? -2.577 -0.232 8.803 1.00 97.00 81 VAL A C 1
ATOM 614 O O . VAL A 1 81 ? -2.784 -1.437 8.695 1.00 97.00 81 VAL A O 1
ATOM 617 N N . LYS A 1 82 ? -3.560 0.637 9.079 1.00 97.31 82 LYS A N 1
ATOM 618 C CA . LYS A 1 82 ? -4.958 0.205 9.242 1.00 97.31 82 LYS A CA 1
ATOM 619 C C . LYS A 1 82 ? -5.453 -0.559 8.018 1.00 97.31 82 LYS A C 1
ATOM 621 O O . LYS A 1 82 ? -6.004 -1.642 8.171 1.00 97.31 82 LYS A O 1
ATOM 626 N N . MET A 1 83 ? -5.251 -0.022 6.812 1.00 98.00 83 MET A N 1
ATOM 627 C CA . MET A 1 83 ? -5.696 -0.680 5.579 1.00 98.00 83 MET A CA 1
ATOM 628 C C . MET A 1 83 ? -5.019 -2.038 5.391 1.00 98.00 83 MET A C 1
ATOM 630 O O . MET A 1 83 ? -5.695 -2.996 5.042 1.00 98.00 83 MET A O 1
ATOM 634 N N . THR A 1 84 ? -3.718 -2.138 5.669 1.00 97.81 84 THR A N 1
ATOM 635 C CA . THR A 1 84 ? -2.955 -3.388 5.544 1.00 97.81 84 THR A CA 1
ATOM 636 C C . THR A 1 84 ? -3.431 -4.438 6.549 1.00 97.81 84 THR A C 1
ATOM 638 O O . THR A 1 84 ? -3.680 -5.578 6.173 1.00 97.81 84 THR A O 1
ATOM 641 N N . VAL A 1 85 ? -3.605 -4.054 7.816 1.00 97.81 85 VAL A N 1
ATOM 642 C CA . VAL A 1 85 ? -4.078 -4.939 8.893 1.00 97.81 85 VAL A CA 1
ATOM 643 C C . VAL A 1 85 ? -5.491 -5.440 8.607 1.00 97.81 85 VAL A C 1
ATOM 645 O O . VAL A 1 85 ? -5.739 -6.638 8.700 1.00 97.81 85 VAL A O 1
ATOM 648 N N . SER A 1 86 ? -6.395 -4.546 8.195 1.00 97.62 86 SER A N 1
ATOM 649 C CA . SER A 1 86 ? -7.760 -4.917 7.812 1.00 97.62 86 SER A CA 1
ATOM 650 C C . SER A 1 86 ? -7.802 -5.783 6.549 1.00 97.62 86 SER A C 1
ATOM 652 O O . SER A 1 86 ? -8.606 -6.701 6.473 1.00 97.62 86 SER A O 1
ATOM 654 N N . ALA A 1 87 ? -6.946 -5.526 5.556 1.00 97.31 87 ALA A N 1
ATOM 655 C CA . ALA A 1 87 ? -6.902 -6.311 4.320 1.00 97.31 87 ALA A CA 1
ATOM 656 C C . ALA A 1 87 ? -6.407 -7.745 4.538 1.00 97.31 87 ALA A C 1
ATOM 658 O O . ALA A 1 87 ? -6.809 -8.655 3.819 1.00 97.31 87 ALA A O 1
ATOM 659 N N . LEU A 1 88 ? -5.520 -7.928 5.516 1.00 96.25 88 LEU A N 1
ATOM 660 C CA . LEU A 1 88 ? -4.986 -9.225 5.923 1.00 96.25 88 LEU A CA 1
ATOM 661 C C . LEU A 1 88 ? -5.863 -9.938 6.960 1.00 96.25 88 LEU A C 1
ATOM 663 O O . LEU A 1 88 ? -5.470 -11.009 7.413 1.00 96.25 88 LEU A O 1
ATOM 667 N N . ASP A 1 89 ? -7.004 -9.344 7.326 1.00 95.88 89 ASP A N 1
ATOM 668 C CA . ASP A 1 89 ? -7.959 -9.872 8.305 1.00 95.88 89 ASP A CA 1
ATOM 669 C C . ASP A 1 89 ? -7.299 -10.260 9.641 1.00 95.88 89 ASP A C 1
ATOM 671 O O . ASP A 1 89 ? -7.519 -11.330 10.204 1.00 95.88 89 ASP A O 1
ATOM 675 N N . LEU A 1 90 ? -6.403 -9.396 10.129 1.00 95.75 90 LEU A N 1
ATOM 676 C CA . LEU A 1 90 ? -5.691 -9.632 11.382 1.00 95.75 90 LEU A CA 1
ATOM 677 C C . LEU A 1 90 ? -6.552 -9.258 12.587 1.00 95.75 90 LEU A C 1
ATOM 679 O O . LEU A 1 90 ? -7.295 -8.276 12.558 1.00 95.75 90 LEU A O 1
ATOM 683 N N . GLU A 1 91 ? -6.371 -9.982 13.690 1.00 94.44 91 GLU A N 1
ATOM 684 C CA . GLU A 1 91 ? -7.058 -9.682 14.943 1.00 94.44 91 GLU A CA 1
ATOM 685 C C . GLU A 1 91 ? -6.630 -8.318 15.501 1.00 94.44 91 GLU A C 1
ATOM 687 O O . GLU A 1 91 ? -5.462 -8.075 15.820 1.00 94.44 91 GLU A O 1
ATOM 692 N N . VAL A 1 92 ? -7.604 -7.418 15.647 1.00 95.38 92 VAL A N 1
ATOM 693 C CA . VAL A 1 92 ? -7.398 -6.076 16.198 1.00 95.38 92 VAL A CA 1
ATOM 694 C C . VAL A 1 92 ? -7.976 -6.022 17.608 1.00 95.38 92 VAL A C 1
ATOM 696 O O . VAL A 1 92 ? -9.187 -5.938 17.807 1.00 95.38 92 VAL A O 1
ATOM 699 N N . GLY A 1 93 ? -7.094 -6.057 18.606 1.00 90.94 93 GLY A N 1
ATOM 700 C CA . GLY A 1 93 ? -7.482 -5.890 20.005 1.00 90.94 93 GLY A CA 1
ATOM 701 C C . GLY A 1 93 ? -8.001 -4.479 20.298 1.00 90.94 93 GLY A C 1
ATOM 702 O O . GLY A 1 93 ? -7.575 -3.499 19.691 1.00 90.94 93 GLY A O 1
ATOM 703 N N . SER A 1 94 ? -8.898 -4.346 21.274 1.00 88.12 94 SER A N 1
ATOM 704 C CA . SER A 1 94 ? -9.317 -3.026 21.759 1.00 88.12 94 SER A CA 1
ATOM 705 C C . SER A 1 94 ? -8.232 -2.430 22.656 1.00 88.12 94 SER A C 1
ATOM 707 O O . SER A 1 94 ? -7.762 -3.074 23.591 1.00 88.12 94 SER A O 1
ATOM 709 N N . THR A 1 95 ? -7.800 -1.202 22.376 1.00 92.12 95 THR A N 1
ATOM 710 C CA . THR A 1 95 ? -6.783 -0.490 23.167 1.00 92.12 95 THR A CA 1
ATOM 711 C C . THR A 1 95 ? -7.172 0.978 23.306 1.00 92.12 95 THR A C 1
ATOM 713 O O . THR A 1 95 ? -7.688 1.578 22.366 1.00 92.12 95 THR A O 1
ATOM 716 N N . SER A 1 96 ? -6.923 1.558 24.479 1.00 89.56 96 SER A N 1
ATOM 717 C CA . SER A 1 96 ? -7.163 2.978 24.749 1.00 89.56 96 SER A CA 1
ATOM 718 C C . SER A 1 96 ? -6.131 3.872 24.052 1.00 89.56 96 SER A C 1
ATOM 720 O O . SER A 1 96 ? -4.943 3.553 24.029 1.00 89.56 96 SER A O 1
ATOM 722 N N . GLY A 1 97 ? -6.570 5.026 23.546 1.00 90.75 97 GLY A N 1
ATOM 723 C CA . GLY A 1 97 ? -5.715 6.051 22.938 1.00 90.75 97 GLY A CA 1
ATOM 724 C C . GLY A 1 97 ? -6.166 6.427 21.525 1.00 90.75 97 GLY A C 1
ATOM 725 O O . GLY A 1 97 ? -7.355 6.370 21.217 1.00 90.75 97 GLY A O 1
ATOM 726 N N . SER A 1 98 ? -5.226 6.850 20.674 1.00 94.25 98 SER A N 1
ATOM 727 C CA . SER A 1 98 ? -5.513 7.182 19.274 1.00 94.25 98 SER A CA 1
ATOM 728 C C . SER A 1 98 ? -6.085 5.980 18.517 1.00 94.25 98 SER A C 1
ATOM 730 O O . SER A 1 98 ? -5.633 4.851 18.699 1.00 94.25 98 SER A O 1
ATOM 732 N N . TRP A 1 99 ? -7.027 6.236 17.606 1.00 94.06 99 TRP A N 1
ATOM 733 C CA . TRP A 1 99 ? -7.778 5.214 16.859 1.00 94.06 99 TRP A CA 1
ATOM 734 C C . TRP A 1 99 ? -6.908 4.178 16.123 1.00 94.06 99 TRP A C 1
ATOM 736 O O . TRP A 1 99 ? -7.352 3.057 15.895 1.00 94.06 99 TRP A O 1
ATOM 746 N N . TYR A 1 100 ? -5.679 4.539 15.741 1.00 94.31 100 TYR A N 1
ATOM 747 C CA . TYR A 1 100 ? -4.764 3.670 15.000 1.00 94.31 100 TYR A CA 1
ATOM 748 C C . TYR A 1 100 ? -3.934 2.735 15.893 1.00 94.31 100 TYR A C 1
ATOM 750 O O . TYR A 1 100 ? -3.317 1.811 15.373 1.00 94.31 100 TYR A O 1
ATOM 758 N N . ILE A 1 101 ? -3.891 2.947 17.215 1.00 94.81 101 ILE A N 1
ATOM 759 C CA . ILE A 1 101 ? -2.986 2.211 18.120 1.00 94.81 101 ILE A CA 1
ATOM 760 C C . ILE A 1 101 ? -3.261 0.708 18.091 1.00 94.81 101 ILE A C 1
ATOM 762 O O . ILE A 1 101 ? -2.326 -0.084 18.033 1.00 94.81 101 ILE A O 1
ATOM 766 N N . SER A 1 102 ? -4.530 0.306 18.082 1.00 96.44 102 SER A N 1
ATOM 767 C CA . SER A 1 102 ? -4.912 -1.105 18.004 1.00 96.44 102 SER A CA 1
ATOM 768 C C . SER A 1 102 ? -4.393 -1.777 16.728 1.00 96.44 102 SER A C 1
ATOM 770 O O . SER A 1 102 ? -3.853 -2.880 16.785 1.00 96.44 102 SER A O 1
ATOM 772 N N . TYR A 1 103 ? -4.479 -1.087 15.590 1.00 96.44 103 TYR A N 1
ATOM 773 C CA . TYR A 1 103 ? -3.956 -1.564 14.309 1.00 96.44 103 TYR A CA 1
ATOM 774 C C . TYR A 1 103 ? -2.429 -1.616 14.297 1.00 96.44 103 TYR A C 1
ATOM 776 O O . TYR A 1 103 ? -1.854 -2.569 13.783 1.00 96.44 103 TYR A O 1
ATOM 784 N N . VAL A 1 104 ? -1.758 -0.626 14.889 1.00 95.06 104 VAL A N 1
ATOM 785 C CA . VAL A 1 104 ? -0.294 -0.632 15.032 1.00 95.06 104 VAL A CA 1
ATOM 786 C C . VAL A 1 104 ? 0.164 -1.821 15.873 1.00 95.06 104 VAL A C 1
ATOM 788 O O . VAL A 1 104 ? 1.099 -2.517 15.481 1.00 95.06 104 VAL A O 1
ATOM 791 N N . ASN A 1 105 ? -0.522 -2.097 16.982 1.00 95.06 105 ASN A N 1
ATOM 792 C CA . ASN A 1 105 ? -0.228 -3.245 17.833 1.00 95.06 105 ASN A CA 1
ATOM 793 C C . ASN A 1 105 ? -0.425 -4.562 17.072 1.00 95.06 105 ASN A C 1
ATOM 795 O O . ASN A 1 105 ? 0.463 -5.410 17.091 1.00 95.06 105 ASN A O 1
ATOM 799 N N . ALA A 1 106 ? -1.535 -4.708 16.341 1.00 96.44 106 ALA A N 1
ATOM 800 C CA . ALA A 1 106 ? -1.788 -5.878 15.500 1.00 96.44 106 ALA A CA 1
ATOM 801 C C . ALA A 1 106 ? -0.706 -6.054 14.417 1.00 96.44 106 ALA A C 1
ATOM 803 O O . ALA A 1 106 ? -0.186 -7.153 14.224 1.00 96.44 106 ALA A O 1
ATOM 804 N N . ALA A 1 107 ? -0.300 -4.963 13.758 1.00 95.62 107 ALA A N 1
ATOM 805 C CA . ALA A 1 107 ? 0.778 -4.978 12.772 1.00 95.62 107 ALA A CA 1
ATOM 806 C C . ALA A 1 107 ? 2.124 -5.384 13.387 1.00 95.62 107 ALA A C 1
ATOM 808 O O . ALA A 1 107 ? 2.890 -6.113 12.758 1.00 95.62 107 ALA A O 1
ATOM 809 N N . GLN A 1 108 ? 2.418 -4.941 14.611 1.00 94.19 108 GLN A N 1
ATOM 810 C CA . GLN A 1 108 ? 3.632 -5.322 15.325 1.00 94.19 108 GLN A CA 1
ATOM 811 C C . GLN A 1 108 ? 3.615 -6.805 15.716 1.00 94.19 108 GLN A C 1
ATOM 813 O O . GLN A 1 108 ? 4.599 -7.507 15.486 1.00 94.19 108 GLN A O 1
ATOM 818 N N . SER A 1 109 ? 2.492 -7.304 16.240 1.00 93.88 109 SER A N 1
ATOM 819 C CA . SER A 1 109 ? 2.310 -8.723 16.577 1.00 93.88 109 SER A CA 1
ATOM 820 C C . SER A 1 109 ? 2.417 -9.635 15.354 1.00 93.88 109 SER A C 1
ATOM 822 O O . SER A 1 109 ? 2.996 -10.714 15.447 1.00 93.88 109 SER A O 1
ATOM 824 N N . ALA A 1 110 ? 1.921 -9.190 14.198 1.00 94.69 110 ALA A N 1
ATOM 825 C CA . ALA A 1 110 ? 2.043 -9.907 12.930 1.00 94.69 110 ALA A CA 1
ATOM 826 C C . ALA A 1 110 ? 3.417 -9.738 12.247 1.00 94.69 110 ALA A C 1
ATOM 828 O O . ALA A 1 110 ? 3.637 -10.286 11.169 1.00 94.69 110 ALA A O 1
ATOM 829 N N . GLY A 1 111 ? 4.338 -8.960 12.829 1.00 93.75 111 GLY A N 1
ATOM 830 C CA . GLY A 1 111 ? 5.664 -8.701 12.260 1.00 93.75 111 GLY A CA 1
ATOM 831 C C . GLY A 1 111 ? 5.667 -7.806 11.016 1.00 93.75 111 GLY A C 1
ATOM 832 O O . GLY A 1 111 ? 6.687 -7.706 10.339 1.00 93.75 111 GLY A O 1
ATOM 833 N N . ILE A 1 112 ? 4.553 -7.135 10.717 1.00 94.19 112 ILE A N 1
ATOM 834 C CA . ILE A 1 112 ? 4.389 -6.214 9.581 1.00 94.19 112 ILE A CA 1
ATOM 835 C C . ILE A 1 112 ? 5.126 -4.891 9.832 1.00 94.19 112 ILE A C 1
ATOM 837 O O . ILE A 1 112 ? 5.645 -4.267 8.904 1.00 94.19 112 ILE A O 1
ATOM 841 N N . TYR A 1 113 ? 5.209 -4.488 11.098 1.00 92.19 113 TYR A N 1
ATOM 842 C CA . TYR A 1 113 ? 5.877 -3.276 11.559 1.00 92.19 113 TYR A CA 1
ATOM 8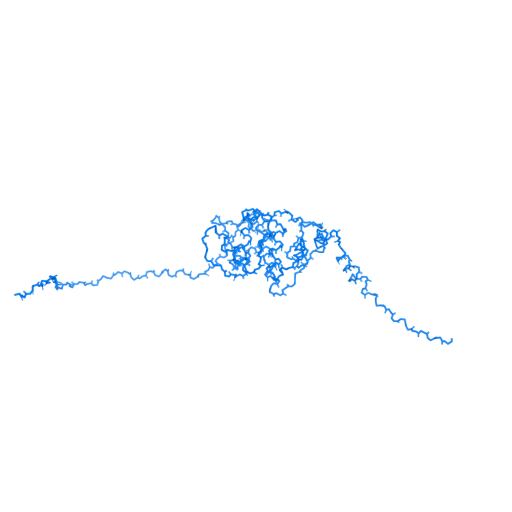43 C C . TYR A 1 113 ? 6.830 -3.584 12.722 1.00 92.19 113 TYR A C 1
ATOM 845 O O . TYR A 1 113 ? 6.520 -4.392 13.597 1.00 92.19 113 TYR A O 1
ATOM 853 N N . LYS A 1 114 ? 7.985 -2.915 12.748 1.00 90.06 114 LYS A N 1
ATOM 854 C CA . LYS A 1 114 ? 8.977 -2.944 13.826 1.00 90.06 114 LYS A CA 1
ATOM 855 C C . LYS A 1 114 ? 9.326 -1.509 14.249 1.00 90.06 114 LYS A C 1
ATOM 857 O O . LYS A 1 114 ? 9.377 -0.582 13.438 1.00 90.06 114 LYS A O 1
ATOM 862 N N . ALA A 1 115 ? 9.606 -1.316 15.538 1.00 87.31 115 ALA A N 1
ATOM 863 C CA . ALA A 1 115 ? 10.066 -0.024 16.043 1.00 87.31 115 ALA A CA 1
ATOM 864 C C . ALA A 1 115 ? 11.389 0.377 15.362 1.00 87.31 115 ALA A C 1
ATOM 866 O O . ALA A 1 115 ? 12.319 -0.423 15.298 1.00 87.31 115 ALA A O 1
ATOM 867 N N . GLY A 1 116 ? 11.462 1.610 14.854 1.00 85.94 116 GLY A N 1
ATOM 868 C CA . GLY A 1 116 ? 12.608 2.116 14.083 1.00 85.94 116 GLY A CA 1
ATOM 869 C C . GLY A 1 116 ? 12.453 2.036 12.560 1.00 85.94 116 GLY A C 1
ATOM 870 O O . GLY A 1 116 ? 13.256 2.631 11.849 1.00 85.94 116 GLY A O 1
ATOM 871 N N . ASP A 1 117 ? 11.405 1.385 12.041 1.00 86.12 117 ASP A N 1
ATOM 872 C CA . ASP A 1 117 ? 11.142 1.352 10.591 1.00 86.12 117 ASP A CA 1
ATOM 873 C C . ASP A 1 117 ? 10.867 2.725 9.983 1.00 86.12 117 ASP A C 1
ATOM 875 O O . ASP A 1 117 ? 11.183 2.982 8.817 1.00 86.12 117 ASP A O 1
ATOM 879 N N . PHE A 1 118 ? 10.230 3.581 10.778 1.00 87.31 118 PHE A N 1
ATOM 880 C CA . PHE A 1 118 ? 9.916 4.953 10.425 1.00 87.31 118 PHE A CA 1
ATOM 881 C C . PHE A 1 118 ? 10.909 5.880 11.108 1.00 87.31 118 PHE A C 1
ATOM 883 O O . PHE A 1 118 ? 11.280 5.680 12.265 1.00 87.31 118 PHE A O 1
ATOM 890 N N . SER A 1 119 ? 11.281 6.946 10.403 1.00 78.19 119 SER A N 1
ATOM 891 C CA . SER A 1 119 ? 12.226 7.967 10.877 1.00 78.19 119 SER A CA 1
ATOM 892 C C . SER A 1 119 ? 11.802 8.659 12.183 1.00 78.19 119 SER A C 1
ATOM 894 O O . SER A 1 119 ? 12.608 9.319 12.832 1.00 78.19 119 SER A O 1
ATOM 896 N N . ASN A 1 120 ? 10.529 8.547 12.567 1.00 80.50 120 ASN A N 1
ATOM 897 C CA . ASN A 1 120 ? 9.967 9.003 13.835 1.00 80.50 120 ASN A CA 1
ATOM 898 C C . ASN A 1 120 ? 8.660 8.246 14.126 1.00 80.50 120 ASN A C 1
ATOM 900 O O . ASN A 1 120 ? 8.014 7.739 13.211 1.00 80.50 120 ASN A O 1
ATOM 904 N N . SER A 1 121 ? 8.229 8.240 15.389 1.00 80.69 121 SER A N 1
ATOM 905 C CA . SER A 1 121 ? 6.966 7.621 15.835 1.00 80.69 121 SER A CA 1
ATOM 906 C C . SER A 1 121 ? 5.719 8.474 15.544 1.00 80.69 121 SER A C 1
ATOM 908 O O . SER A 1 121 ? 4.714 8.361 16.245 1.00 80.69 121 SER A O 1
ATOM 910 N N . ASP A 1 122 ? 5.780 9.356 14.541 1.00 90.69 122 ASP A N 1
ATOM 911 C CA . ASP A 1 122 ? 4.642 10.175 14.124 1.00 90.69 122 ASP A CA 1
ATOM 912 C C . ASP A 1 122 ? 3.815 9.429 13.072 1.00 90.69 122 ASP A C 1
ATOM 914 O O . ASP A 1 122 ? 4.192 9.306 11.903 1.00 90.69 122 ASP A O 1
ATOM 918 N N . TRP A 1 123 ? 2.673 8.916 13.512 1.00 93.19 123 TRP A N 1
ATOM 919 C CA . TRP A 1 123 ? 1.756 8.115 12.704 1.00 93.19 123 TRP A CA 1
ATOM 920 C C . TRP A 1 123 ? 0.875 8.946 11.765 1.00 93.19 123 TRP A C 1
ATOM 922 O O . TRP A 1 123 ? 0.280 8.397 10.839 1.00 93.19 123 TRP A O 1
ATOM 932 N N . THR A 1 124 ? 0.810 10.262 11.980 1.00 93.88 124 THR A N 1
ATOM 933 C CA . THR A 1 124 ? -0.014 11.190 11.189 1.00 93.88 124 THR A CA 1
ATOM 934 C C . THR A 1 124 ? 0.729 11.765 9.987 1.00 93.88 124 THR A C 1
ATOM 936 O O . THR A 1 124 ? 0.118 12.389 9.120 1.00 93.88 124 THR A O 1
ATOM 939 N N . LYS A 1 125 ? 2.043 11.530 9.892 1.00 94.44 125 LYS A N 1
ATOM 940 C CA . LYS A 1 125 ? 2.833 11.954 8.737 1.00 94.44 125 LYS A CA 1
ATOM 941 C C . LYS A 1 125 ? 2.421 11.231 7.453 1.00 94.44 125 LYS A C 1
ATOM 943 O O . LYS A 1 125 ? 2.039 10.056 7.510 1.00 94.44 125 LYS A O 1
ATOM 948 N N . PRO A 1 126 ? 2.569 11.905 6.295 1.00 95.94 126 PRO A N 1
ATOM 949 C CA . PRO A 1 126 ? 2.528 11.264 4.989 1.00 95.94 126 PRO A CA 1
ATOM 950 C C . PRO A 1 126 ? 3.444 10.048 4.935 1.00 95.94 126 PRO A C 1
ATOM 952 O O . PRO A 1 126 ? 4.595 10.119 5.370 1.00 95.94 126 PRO A O 1
ATOM 955 N N . MET A 1 127 ? 2.940 8.952 4.383 1.00 94.69 127 MET A N 1
ATOM 956 C CA . MET A 1 127 ? 3.736 7.748 4.205 1.00 94.69 127 MET A CA 1
ATOM 957 C C . MET A 1 127 ? 4.593 7.848 2.943 1.00 94.69 127 MET A C 1
ATOM 959 O O . MET A 1 127 ? 4.066 8.109 1.851 1.00 94.69 127 MET A O 1
ATOM 963 N N . SER A 1 128 ? 5.901 7.612 3.083 1.00 95.00 128 SER A N 1
ATOM 964 C CA . SER A 1 128 ? 6.804 7.549 1.931 1.00 95.00 128 SER A CA 1
ATOM 965 C C . SER A 1 128 ? 6.692 6.216 1.189 1.00 95.00 128 SER A C 1
ATOM 967 O O . SER A 1 128 ? 6.234 5.202 1.726 1.00 95.00 128 SER A O 1
ATOM 969 N N . ARG A 1 129 ? 7.147 6.192 -0.065 1.00 94.50 129 ARG A N 1
ATOM 970 C CA . ARG A 1 129 ? 7.189 4.969 -0.880 1.00 94.50 129 ARG A CA 1
ATOM 971 C C . ARG A 1 129 ? 8.123 3.916 -0.289 1.00 94.50 129 ARG A C 1
ATOM 973 O O . ARG A 1 129 ? 7.812 2.727 -0.361 1.00 94.50 129 ARG A O 1
ATOM 980 N N . GLU A 1 130 ? 9.234 4.319 0.325 1.00 93.38 130 GLU A N 1
ATOM 981 C CA . GLU A 1 130 ? 10.125 3.396 1.039 1.00 93.38 130 GLU A CA 1
ATOM 982 C C . GLU A 1 130 ? 9.441 2.770 2.257 1.00 93.38 130 GLU A C 1
ATOM 984 O O . GLU A 1 130 ? 9.465 1.549 2.420 1.00 93.38 130 GLU A O 1
ATOM 989 N N . GLU A 1 131 ? 8.789 3.581 3.088 1.00 94.75 131 GLU A N 1
ATOM 990 C CA . GLU A 1 131 ? 8.059 3.092 4.261 1.00 94.75 131 GLU A CA 1
ATOM 991 C C . GLU A 1 131 ? 6.941 2.127 3.847 1.00 94.75 131 GLU A C 1
ATOM 993 O O . GLU A 1 131 ? 6.766 1.068 4.453 1.00 94.75 131 GLU A O 1
ATOM 998 N N . MET A 1 132 ? 6.224 2.454 2.770 1.00 95.50 132 MET A N 1
ATOM 999 C CA . MET A 1 132 ? 5.189 1.598 2.194 1.00 95.50 132 MET A CA 1
ATOM 1000 C C . MET A 1 132 ? 5.770 0.272 1.680 1.00 95.50 132 MET A C 1
ATOM 1002 O O . MET A 1 132 ? 5.178 -0.782 1.906 1.00 95.50 132 MET A O 1
ATOM 1006 N N . SER A 1 133 ? 6.955 0.305 1.056 1.00 94.88 133 SER A N 1
ATOM 1007 C CA . SER A 1 133 ? 7.673 -0.895 0.595 1.00 94.88 133 SER A CA 1
ATOM 1008 C C . SER A 1 133 ? 8.009 -1.829 1.751 1.00 94.88 133 SER A C 1
ATOM 1010 O O . SER A 1 133 ? 7.785 -3.033 1.648 1.00 94.88 133 SER A O 1
ATOM 1012 N N . LYS A 1 134 ? 8.519 -1.276 2.860 1.00 94.19 134 LYS A N 1
ATOM 1013 C CA . LYS A 1 134 ? 8.860 -2.037 4.072 1.00 94.19 134 LYS A CA 1
ATOM 1014 C C . LYS A 1 134 ? 7.644 -2.798 4.588 1.00 94.19 134 LYS A C 1
ATOM 1016 O O . LYS A 1 134 ? 7.678 -4.022 4.683 1.00 94.19 134 LYS A O 1
ATOM 1021 N N . VAL A 1 135 ? 6.549 -2.083 4.847 1.00 95.50 135 VAL A N 1
ATOM 1022 C CA . VAL A 1 135 ? 5.304 -2.667 5.371 1.00 95.50 135 VAL A CA 1
ATOM 1023 C C . VAL A 1 135 ? 4.731 -3.718 4.409 1.00 95.50 135 VAL A C 1
ATOM 1025 O O . VAL A 1 135 ? 4.356 -4.808 4.838 1.00 95.50 135 VAL A O 1
ATOM 1028 N N . ALA A 1 136 ? 4.718 -3.439 3.103 1.00 95.75 136 ALA A N 1
ATOM 1029 C CA . ALA A 1 136 ? 4.168 -4.352 2.102 1.00 95.75 136 ALA A CA 1
ATOM 1030 C C . ALA A 1 136 ? 4.989 -5.646 1.940 1.00 95.75 136 ALA A C 1
ATOM 1032 O O . ALA A 1 136 ? 4.420 -6.728 1.811 1.00 95.75 136 ALA A O 1
ATOM 1033 N N . VAL A 1 137 ? 6.321 -5.563 1.982 1.00 95.06 137 VAL A N 1
ATOM 1034 C CA . VAL A 1 137 ? 7.193 -6.747 1.915 1.00 95.06 137 VAL A CA 1
ATOM 1035 C C . VAL A 1 137 ? 7.087 -7.573 3.199 1.00 95.06 137 VAL A C 1
ATOM 1037 O O . VAL A 1 137 ? 7.024 -8.801 3.128 1.00 95.06 137 VAL A O 1
ATOM 1040 N N . ARG A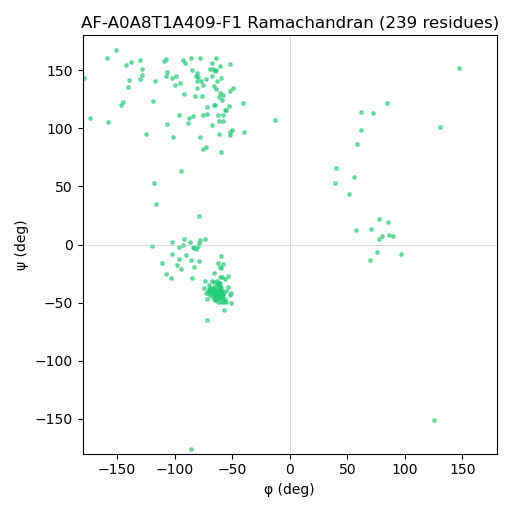 1 138 ? 6.973 -6.933 4.369 1.00 94.81 138 ARG A N 1
ATOM 1041 C CA . ARG A 1 138 ? 6.743 -7.661 5.627 1.00 94.81 138 ARG A CA 1
ATOM 1042 C C . ARG A 1 138 ? 5.388 -8.352 5.686 1.00 94.81 138 ARG A C 1
ATOM 1044 O O . ARG A 1 138 ? 5.296 -9.440 6.241 1.00 94.81 138 ARG A O 1
ATOM 1051 N N . ALA A 1 139 ? 4.358 -7.792 5.054 1.00 95.12 139 ALA A N 1
ATOM 1052 C CA . ALA A 1 139 ? 3.061 -8.457 4.915 1.00 95.12 139 ALA A CA 1
ATOM 1053 C C . ALA A 1 139 ? 3.131 -9.800 4.146 1.00 95.12 139 ALA A C 1
ATOM 1055 O O . ALA A 1 139 ? 2.242 -10.649 4.297 1.00 95.12 139 ALA A O 1
ATOM 1056 N N . LEU A 1 140 ? 4.198 -10.026 3.366 1.00 92.75 140 LEU A N 1
ATOM 1057 C CA . LEU A 1 140 ? 4.511 -11.314 2.735 1.00 92.75 140 LEU A CA 1
ATOM 1058 C C . LEU A 1 140 ? 5.278 -12.287 3.651 1.00 92.75 140 LEU A C 1
ATOM 1060 O O . LEU A 1 140 ? 5.544 -13.412 3.242 1.00 92.75 140 LEU A O 1
ATOM 1064 N N . GLY A 1 141 ? 5.621 -11.885 4.877 1.00 90.62 141 GLY A N 1
ATOM 1065 C CA . GLY A 1 141 ? 6.372 -12.693 5.842 1.00 90.62 141 GLY A CA 1
ATOM 1066 C C . GLY A 1 141 ? 7.894 -12.541 5.755 1.00 90.62 141 GLY A C 1
ATOM 1067 O O . GLY A 1 141 ? 8.616 -13.264 6.433 1.00 90.62 141 GLY A O 1
ATOM 1068 N N . VAL A 1 142 ? 8.403 -11.609 4.944 1.00 88.12 142 VAL A N 1
ATOM 1069 C CA . VAL A 1 142 ? 9.844 -11.337 4.838 1.00 88.12 142 VAL A CA 1
ATOM 1070 C C . VAL A 1 142 ? 10.239 -10.308 5.898 1.00 88.12 142 VAL A C 1
ATOM 1072 O O . VAL A 1 142 ? 9.871 -9.142 5.787 1.00 88.12 142 VAL A O 1
ATOM 1075 N N . THR A 1 143 ? 10.967 -10.716 6.940 1.00 81.62 143 THR A N 1
ATOM 1076 C CA . THR A 1 143 ? 11.200 -9.876 8.134 1.00 81.62 143 THR A CA 1
ATOM 1077 C C . THR A 1 143 ? 12.608 -9.315 8.283 1.00 81.62 143 THR A C 1
ATOM 1079 O O . THR A 1 143 ? 12.755 -8.276 8.942 1.00 81.62 143 THR A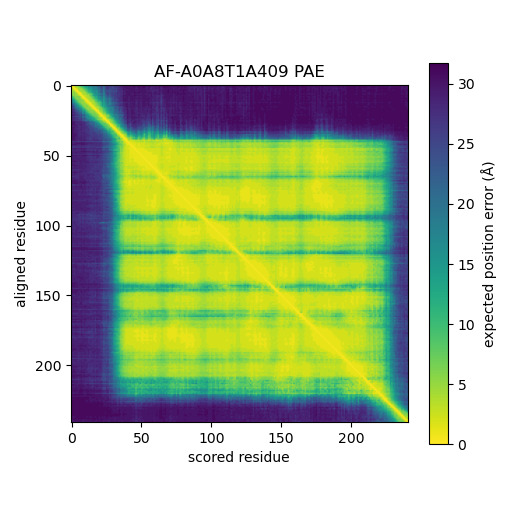 O 1
ATOM 1082 N N . ASP A 1 144 ? 13.604 -9.978 7.694 1.00 80.88 144 ASP A N 1
ATOM 1083 C CA . ASP A 1 144 ? 15.029 -9.718 7.913 1.00 80.88 144 ASP A CA 1
ATOM 1084 C C . ASP A 1 144 ? 15.712 -9.438 6.578 1.00 80.88 144 ASP A C 1
ATOM 1086 O O . ASP A 1 144 ? 16.081 -10.343 5.831 1.00 80.88 144 ASP A O 1
ATOM 1090 N N . VAL A 1 145 ? 15.826 -8.155 6.257 1.00 82.88 145 VAL A N 1
ATOM 1091 C CA . VAL A 1 145 ? 16.475 -7.682 5.034 1.00 82.88 145 VAL A CA 1
ATOM 1092 C C . VAL A 1 145 ? 17.329 -6.471 5.389 1.00 82.88 145 VAL A C 1
ATOM 1094 O O . VAL A 1 145 ? 17.087 -5.799 6.396 1.00 82.88 145 VAL A O 1
ATOM 1097 N N . GLU A 1 146 ? 18.325 -6.201 4.560 1.00 82.75 146 GLU A N 1
ATOM 1098 C CA . GLU A 1 146 ? 19.233 -5.074 4.733 1.00 82.75 146 GLU A CA 1
ATOM 1099 C C . GLU A 1 146 ? 18.516 -3.726 4.538 1.00 82.75 146 GLU A C 1
ATOM 1101 O O . GLU A 1 146 ? 17.495 -3.614 3.845 1.00 82.75 146 GLU A O 1
ATOM 1106 N N . ASP A 1 147 ? 19.066 -2.667 5.130 1.00 75.31 147 ASP A N 1
ATOM 1107 C CA . ASP A 1 147 ? 18.588 -1.305 4.915 1.00 75.31 147 ASP A CA 1
ATOM 1108 C C . 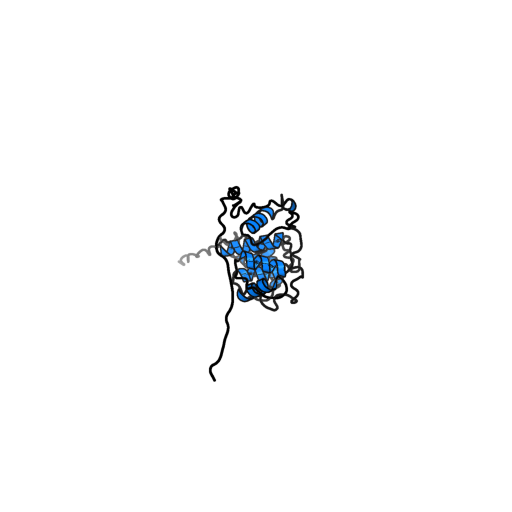ASP A 1 147 ? 18.507 -0.991 3.410 1.00 75.31 147 ASP A C 1
ATOM 1110 O O . ASP A 1 147 ? 19.434 -1.242 2.642 1.00 75.31 147 ASP A O 1
ATOM 1114 N N . LYS A 1 148 ? 17.368 -0.429 2.978 1.00 83.25 148 LYS A N 1
ATOM 1115 C CA . LYS A 1 148 ? 16.998 -0.116 1.576 1.00 83.25 148 LYS A CA 1
ATOM 1116 C C . LYS A 1 148 ? 16.709 -1.310 0.656 1.00 83.25 148 LYS A C 1
ATOM 1118 O O . LYS A 1 148 ? 16.058 -1.105 -0.373 1.00 83.25 148 LYS A O 1
ATOM 1123 N N . GLN A 1 149 ? 17.053 -2.544 1.034 1.00 89.88 149 GLN A N 1
ATOM 1124 C CA . GLN A 1 149 ? 16.725 -3.753 0.259 1.00 89.88 149 GLN A CA 1
ATOM 1125 C C . GLN A 1 149 ? 15.211 -3.926 0.052 1.00 89.88 149 GLN A C 1
ATOM 1127 O O . GLN A 1 149 ? 14.762 -4.475 -0.955 1.00 89.88 149 GLN A O 1
ATOM 1132 N N . TRP A 1 150 ? 14.405 -3.406 0.977 1.00 91.94 150 TRP A N 1
ATOM 1133 C CA . TRP A 1 150 ? 12.943 -3.411 0.914 1.00 91.94 150 TRP A CA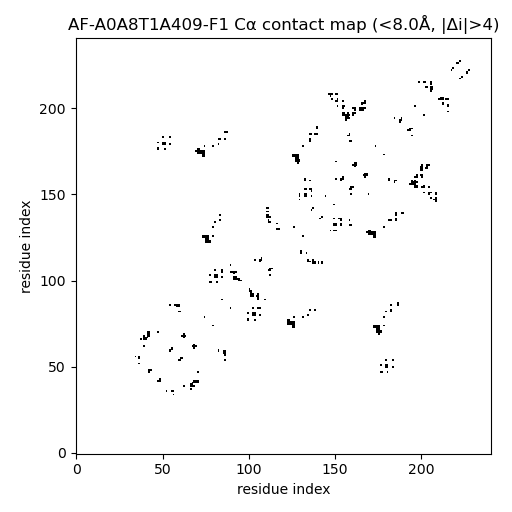 1
ATOM 1134 C C . TRP A 1 150 ? 12.385 -2.883 -0.408 1.00 91.94 150 TRP A C 1
ATOM 1136 O O . TRP A 1 150 ? 11.460 -3.475 -0.960 1.00 91.94 150 TRP A O 1
ATOM 1146 N N . MET A 1 151 ? 12.960 -1.802 -0.942 1.00 92.00 151 MET A N 1
ATOM 1147 C CA . MET A 1 151 ? 12.503 -1.217 -2.204 1.00 92.00 151 MET A CA 1
ATOM 1148 C C . MET A 1 151 ? 12.787 -2.152 -3.383 1.00 92.00 151 MET A C 1
ATOM 1150 O O . MET A 1 151 ? 11.942 -2.330 -4.263 1.00 92.00 151 MET A O 1
ATOM 1154 N N . TYR A 1 152 ? 13.956 -2.798 -3.375 1.00 92.56 152 TYR A N 1
ATOM 1155 C CA . TYR A 1 152 ? 14.313 -3.798 -4.373 1.00 92.56 152 TYR A CA 1
ATOM 1156 C C . TYR A 1 152 ? 13.364 -4.993 -4.326 1.00 92.56 152 TYR A C 1
ATOM 1158 O O . TYR A 1 152 ? 12.794 -5.359 -5.351 1.00 92.56 152 TYR A O 1
ATOM 1166 N N . LEU A 1 153 ? 13.124 -5.561 -3.143 1.00 93.19 153 LEU A N 1
ATOM 1167 C CA . LEU A 1 153 ? 12.230 -6.707 -2.984 1.00 93.19 153 LEU A CA 1
ATOM 1168 C C . LEU A 1 153 ? 10.789 -6.366 -3.361 1.00 93.19 153 LEU A C 1
ATOM 1170 O O . LEU A 1 153 ? 10.148 -7.149 -4.061 1.00 93.19 153 LEU A O 1
ATOM 1174 N N . ALA A 1 154 ? 10.288 -5.198 -2.956 1.00 94.88 154 ALA A N 1
ATOM 1175 C CA . ALA A 1 154 ? 8.955 -4.749 -3.337 1.00 94.88 154 ALA A CA 1
ATOM 1176 C C . ALA A 1 154 ? 8.829 -4.635 -4.861 1.00 94.88 154 ALA A C 1
ATOM 1178 O O . ALA A 1 154 ? 7.868 -5.136 -5.440 1.00 94.88 154 ALA A O 1
ATOM 1179 N N . THR A 1 155 ? 9.819 -4.035 -5.520 1.00 94.00 155 THR A N 1
ATOM 1180 C CA . THR A 1 155 ? 9.793 -3.833 -6.974 1.00 94.00 155 THR A CA 1
ATOM 1181 C C . THR A 1 155 ? 9.980 -5.144 -7.737 1.00 94.00 155 THR A C 1
ATOM 1183 O O . THR A 1 155 ? 9.259 -5.413 -8.697 1.00 94.00 155 THR A O 1
ATOM 1186 N N . LYS A 1 156 ? 10.884 -6.015 -7.272 1.00 92.69 156 LYS A N 1
ATOM 1187 C CA . LYS A 1 156 ? 11.157 -7.337 -7.854 1.00 92.69 156 LYS A CA 1
ATOM 1188 C C . LYS A 1 156 ? 9.938 -8.249 -7.819 1.00 92.69 156 LYS A C 1
ATOM 1190 O O . LYS A 1 156 ? 9.642 -8.901 -8.814 1.00 92.69 156 LYS A O 1
ATOM 1195 N N . ASN A 1 157 ? 9.211 -8.259 -6.702 1.00 93.38 157 ASN A N 1
ATOM 1196 C CA . ASN A 1 157 ? 7.953 -9.000 -6.567 1.00 93.38 157 ASN A CA 1
ATOM 1197 C C . A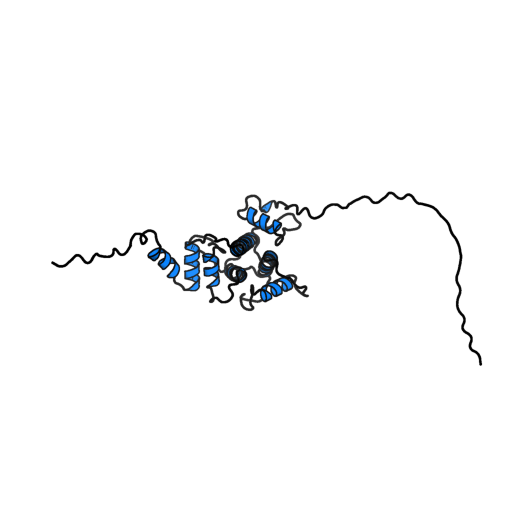SN A 1 157 ? 6.773 -8.284 -7.249 1.00 93.38 157 ASN A C 1
ATOM 1199 O O . ASN A 1 157 ? 5.627 -8.711 -7.141 1.00 93.38 157 ASN A O 1
ATOM 1203 N N . GLY A 1 158 ? 7.037 -7.160 -7.917 1.00 93.88 158 GLY A N 1
ATOM 1204 C CA . GLY A 1 158 ? 6.050 -6.344 -8.596 1.00 93.88 158 GLY A CA 1
ATOM 1205 C C . GLY A 1 158 ? 5.189 -5.503 -7.660 1.00 93.88 158 GLY A C 1
ATOM 1206 O O . GLY A 1 158 ? 4.436 -4.694 -8.166 1.00 93.88 158 GLY A O 1
ATOM 1207 N N . ILE A 1 159 ? 5.261 -5.628 -6.337 1.00 94.62 159 ILE A N 1
ATOM 1208 C CA . ILE A 1 159 ? 4.391 -4.925 -5.375 1.00 94.62 159 ILE A CA 1
ATOM 1209 C C . ILE A 1 159 ? 4.359 -3.412 -5.625 1.00 94.62 159 ILE A C 1
ATOM 1211 O O . ILE A 1 159 ? 3.284 -2.814 -5.625 1.00 94.62 159 ILE A O 1
ATOM 1215 N N . ILE A 1 160 ? 5.522 -2.814 -5.887 1.00 93.12 160 ILE A N 1
ATOM 1216 C CA . ILE A 1 160 ? 5.663 -1.392 -6.210 1.00 93.12 160 ILE A CA 1
ATOM 1217 C C . ILE A 1 160 ? 6.214 -1.238 -7.623 1.00 93.12 160 ILE A C 1
ATOM 1219 O O . ILE A 1 160 ? 7.094 -1.978 -8.053 1.00 93.12 160 ILE A O 1
ATOM 1223 N N . THR A 1 161 ? 5.689 -0.253 -8.345 1.00 89.62 161 THR A N 1
ATOM 1224 C CA . THR A 1 161 ? 6.168 0.148 -9.670 1.00 89.62 161 THR A CA 1
ATOM 1225 C C . THR A 1 161 ? 6.897 1.485 -9.599 1.00 89.62 161 THR A C 1
ATOM 1227 O O . THR A 1 161 ? 6.692 2.272 -8.664 1.00 89.62 161 THR A O 1
ATOM 1230 N N . GLY A 1 162 ? 7.733 1.762 -10.601 1.00 86.25 162 GLY A N 1
ATOM 1231 C CA . GLY A 1 162 ? 8.344 3.076 -10.783 1.00 86.25 162 GLY A CA 1
ATOM 1232 C C . GLY A 1 162 ? 7.310 4.170 -11.066 1.00 86.25 162 GLY A C 1
ATOM 1233 O O . GLY A 1 162 ? 6.172 3.889 -11.448 1.00 86.25 162 GLY A O 1
ATOM 1234 N N . THR A 1 163 ? 7.703 5.420 -10.842 1.00 84.25 163 THR A N 1
ATOM 1235 C CA . THR A 1 163 ? 6.934 6.624 -11.210 1.00 84.25 163 THR A CA 1
ATOM 1236 C C . THR A 1 163 ? 7.200 7.033 -12.659 1.00 84.25 163 THR A C 1
ATOM 1238 O O . THR A 1 163 ? 6.317 7.575 -13.321 1.00 84.25 163 THR A O 1
ATOM 1241 N N . ALA A 1 164 ? 8.394 6.719 -13.158 1.00 84.25 164 ALA A N 1
ATOM 1242 C CA . ALA A 1 164 ? 8.837 6.880 -14.535 1.00 84.25 164 ALA A CA 1
ATOM 1243 C C . ALA A 1 164 ? 9.892 5.800 -14.862 1.00 84.25 164 ALA A C 1
ATOM 1245 O O . ALA A 1 164 ? 10.393 5.139 -13.944 1.00 84.25 164 ALA A O 1
ATOM 1246 N N . PRO A 1 165 ? 10.259 5.591 -16.142 1.00 80.50 165 PRO A N 1
ATOM 1247 C CA . PRO A 1 165 ? 11.324 4.657 -16.499 1.00 80.50 165 PRO A CA 1
ATOM 1248 C C . PRO A 1 165 ? 12.634 4.986 -15.768 1.00 80.50 165 PRO A C 1
ATOM 1250 O O . PRO A 1 165 ? 13.219 6.045 -15.973 1.00 80.50 165 PRO A O 1
ATOM 1253 N N . GLY A 1 166 ? 13.088 4.071 -14.908 1.00 82.38 166 GLY A N 1
ATOM 1254 C CA . GLY A 1 166 ? 14.302 4.247 -14.102 1.00 82.38 166 GLY A CA 1
ATOM 1255 C C . GLY A 1 166 ? 14.127 5.113 -12.849 1.00 82.38 166 GLY A C 1
ATOM 1256 O O . GLY A 1 166 ? 15.114 5.401 -12.175 1.00 82.38 166 GLY A O 1
ATOM 1257 N N . GLU A 1 167 ? 12.898 5.504 -12.503 1.00 87.56 167 GLU A N 1
ATOM 1258 C CA . GLU A 1 167 ? 12.612 6.315 -11.321 1.00 87.56 167 GLU A CA 1
ATOM 1259 C C . GLU A 1 167 ? 11.694 5.577 -10.339 1.00 87.56 167 GLU A C 1
ATOM 1261 O O . GLU A 1 167 ? 10.586 5.157 -10.673 1.00 87.56 167 GLU A O 1
ATOM 1266 N N . ILE A 1 168 ? 12.158 5.433 -9.094 1.00 88.44 168 ILE A N 1
ATOM 1267 C CA . ILE A 1 168 ? 11.405 4.792 -8.003 1.00 88.44 168 ILE A CA 1
ATOM 1268 C C . ILE A 1 168 ? 10.960 5.763 -6.904 1.00 88.44 168 ILE A C 1
ATOM 1270 O O . ILE A 1 168 ? 10.093 5.395 -6.113 1.00 88.44 168 ILE A O 1
ATOM 1274 N N . SER A 1 169 ? 11.536 6.970 -6.850 1.00 91.56 169 SER A N 1
ATOM 1275 C CA . SER A 1 169 ? 11.214 8.065 -5.912 1.00 91.56 169 SER A CA 1
ATOM 1276 C C . SER A 1 169 ? 10.943 7.593 -4.459 1.00 91.56 169 SER A C 1
ATOM 1278 O O . SER A 1 169 ? 9.811 7.704 -3.991 1.00 91.56 169 SER A O 1
ATOM 1280 N N . PRO A 1 170 ? 11.930 7.040 -3.721 1.00 91.25 170 PRO A N 1
ATOM 1281 C CA . PRO A 1 170 ? 11.710 6.399 -2.412 1.00 91.25 170 PRO A CA 1
ATOM 1282 C C . PRO A 1 170 ? 11.110 7.329 -1.344 1.00 91.25 170 PRO A C 1
ATOM 1284 O O . PRO A 1 170 ? 10.236 6.911 -0.585 1.00 91.25 170 PRO A O 1
ATOM 1287 N N . GLU A 1 171 ? 11.507 8.602 -1.344 1.00 90.75 171 GLU A N 1
ATOM 1288 C CA . GLU A 1 171 ? 11.000 9.631 -0.421 1.00 90.75 171 GLU A CA 1
ATOM 1289 C C . GLU A 1 171 ? 9.670 10.257 -0.871 1.00 90.75 171 GLU A C 1
ATOM 1291 O O . GLU A 1 171 ? 9.113 11.113 -0.184 1.00 90.75 171 GLU A O 1
ATOM 1296 N N . GLY A 1 172 ? 9.151 9.862 -2.038 1.00 91.44 172 GLY A N 1
ATOM 1297 C CA . GLY A 1 172 ? 7.896 10.388 -2.562 1.00 91.44 172 GLY A CA 1
ATOM 1298 C C . GLY A 1 172 ? 6.723 10.040 -1.650 1.00 91.44 172 GLY A C 1
ATOM 1299 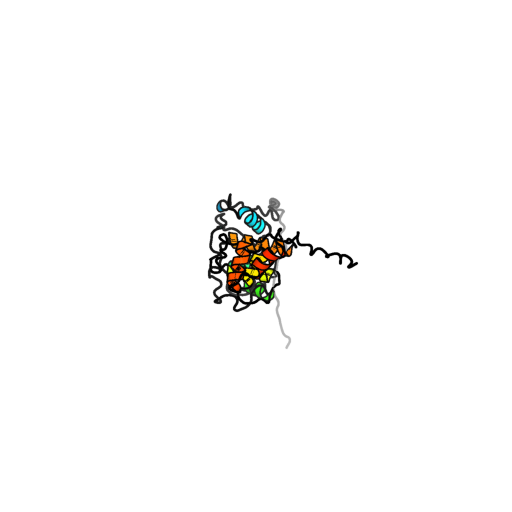O O . GLY A 1 172 ? 6.644 8.926 -1.126 1.00 91.44 172 GLY A O 1
ATOM 1300 N N . THR A 1 173 ? 5.796 10.984 -1.478 1.00 93.69 173 THR A N 1
ATOM 1301 C CA . THR A 1 173 ? 4.544 10.735 -0.759 1.00 93.69 173 THR A CA 1
ATOM 1302 C C . THR A 1 173 ? 3.644 9.805 -1.563 1.00 93.69 173 THR A C 1
ATOM 1304 O O . THR A 1 173 ? 3.692 9.761 -2.794 1.00 93.69 173 THR A O 1
ATOM 1307 N N . THR A 1 174 ? 2.823 9.039 -0.854 1.00 94.81 174 THR A N 1
ATOM 1308 C CA . THR A 1 174 ? 1.927 8.055 -1.461 1.00 94.81 174 THR A CA 1
ATOM 1309 C C . THR A 1 174 ? 0.480 8.527 -1.401 1.00 94.81 174 THR A C 1
ATOM 1311 O O . THR A 1 174 ? 0.063 9.196 -0.451 1.00 94.81 174 THR A O 1
ATOM 1314 N N . THR A 1 175 ? -0.294 8.204 -2.436 1.00 96.75 175 THR A N 1
ATOM 1315 C CA . THR A 1 175 ? -1.736 8.475 -2.461 1.00 96.75 175 THR A CA 1
ATOM 1316 C C . THR A 1 175 ? -2.535 7.286 -1.941 1.00 96.75 175 THR A C 1
ATOM 1318 O O . THR A 1 175 ? -2.085 6.137 -1.977 1.00 96.75 175 THR A O 1
ATOM 1321 N N . ARG A 1 176 ? -3.771 7.541 -1.510 1.00 96.88 176 ARG A N 1
ATOM 1322 C CA . ARG A 1 176 ? -4.711 6.506 -1.065 1.00 96.88 176 ARG A CA 1
ATOM 1323 C C . ARG A 1 176 ? -4.937 5.430 -2.134 1.00 96.88 176 ARG A C 1
ATOM 1325 O O . ARG A 1 176 ? -4.962 4.246 -1.813 1.00 96.88 176 ARG A O 1
ATOM 1332 N N . ALA A 1 177 ? -5.039 5.814 -3.407 1.00 96.44 177 ALA A N 1
ATOM 1333 C CA . ALA A 1 177 ? -5.145 4.870 -4.520 1.00 96.44 177 ALA A CA 1
ATOM 1334 C C . ALA A 1 177 ? -3.879 4.019 -4.709 1.00 96.44 177 ALA A C 1
ATOM 1336 O O . ALA A 1 177 ? -3.984 2.818 -4.954 1.00 96.44 177 ALA A O 1
ATOM 1337 N N . GLN A 1 178 ? -2.690 4.614 -4.570 1.00 95.88 178 GLN A N 1
ATOM 1338 C CA . GLN A 1 178 ? -1.427 3.869 -4.637 1.00 95.88 178 GLN A CA 1
ATOM 1339 C C . GLN A 1 178 ? -1.317 2.851 -3.500 1.00 95.88 178 GLN A C 1
ATOM 1341 O O . GLN A 1 178 ? -0.949 1.707 -3.749 1.00 95.88 178 GLN A O 1
ATOM 1346 N N . ALA A 1 179 ? -1.698 3.237 -2.282 1.00 97.38 179 ALA A N 1
ATOM 1347 C CA . ALA A 1 179 ? -1.744 2.336 -1.137 1.00 97.38 179 ALA A CA 1
ATOM 1348 C C . ALA A 1 179 ? -2.633 1.108 -1.389 1.00 97.38 179 ALA A C 1
ATOM 1350 O O . ALA A 1 179 ? -2.212 -0.021 -1.150 1.00 97.38 179 ALA A O 1
ATOM 1351 N N . ILE A 1 180 ? -3.840 1.314 -1.919 1.00 97.25 180 ILE A N 1
ATOM 1352 C CA . ILE A 1 180 ? -4.772 0.219 -2.230 1.00 97.25 180 ILE A CA 1
ATOM 1353 C C . ILE A 1 180 ? -4.213 -0.679 -3.327 1.00 97.25 180 ILE A C 1
ATOM 1355 O O . ILE A 1 180 ? -4.248 -1.899 -3.200 1.00 97.25 180 ILE A O 1
ATOM 1359 N N . ALA A 1 181 ? -3.645 -0.093 -4.383 1.00 96.19 181 ALA A N 1
ATOM 1360 C CA . ALA A 1 181 ? -3.013 -0.865 -5.444 1.00 96.19 181 ALA A CA 1
ATOM 1361 C C . ALA A 1 181 ? -1.872 -1.745 -4.904 1.00 96.19 181 ALA A C 1
ATOM 1363 O O . ALA A 1 181 ? -1.755 -2.902 -5.301 1.00 96.19 181 ALA A O 1
ATOM 1364 N N . VAL A 1 182 ? -1.065 -1.231 -3.973 1.00 96.75 182 VAL A N 1
ATOM 1365 C CA . VAL A 1 182 ? -0.005 -1.998 -3.301 1.00 96.75 182 VAL A CA 1
ATOM 1366 C C . VAL A 1 182 ? -0.587 -3.137 -2.464 1.00 96.75 182 VAL A C 1
ATOM 1368 O O . VAL A 1 182 ? -0.121 -4.269 -2.582 1.00 96.75 182 VAL A O 1
ATOM 1371 N N . ILE A 1 183 ? -1.622 -2.875 -1.665 1.00 97.50 183 ILE A N 1
ATOM 1372 C CA . ILE A 1 183 ? -2.264 -3.894 -0.822 1.00 97.50 183 ILE A CA 1
ATOM 1373 C C . ILE A 1 183 ? -2.882 -5.009 -1.676 1.00 97.50 183 ILE A C 1
ATOM 1375 O O . ILE A 1 183 ? -2.618 -6.180 -1.420 1.00 97.50 183 ILE A O 1
ATOM 1379 N N . GLU A 1 184 ? -3.618 -4.686 -2.742 1.00 96.44 184 GLU A N 1
ATOM 1380 C CA . GLU A 1 184 ? -4.187 -5.698 -3.650 1.00 96.44 184 GLU A CA 1
ATOM 1381 C C . GLU A 1 184 ? -3.107 -6.564 -4.318 1.00 96.44 184 GLU A C 1
ATOM 1383 O O . GLU A 1 184 ? -3.307 -7.758 -4.563 1.00 96.44 184 GLU A O 1
ATOM 1388 N N . ARG A 1 185 ? -1.929 -5.990 -4.590 1.00 96.50 185 ARG A N 1
ATOM 1389 C CA . ARG A 1 185 ? -0.778 -6.735 -5.118 1.00 96.50 185 ARG A CA 1
ATOM 1390 C C . ARG A 1 185 ? -0.185 -7.669 -4.067 1.00 96.50 185 ARG A C 1
ATOM 1392 O O . ARG A 1 185 ? 0.085 -8.822 -4.389 1.00 96.50 185 ARG A O 1
ATOM 1399 N N . VAL A 1 186 ? -0.051 -7.215 -2.820 1.00 96.56 186 VAL A N 1
ATOM 1400 C CA . VAL A 1 186 ? 0.352 -8.070 -1.688 1.00 96.56 186 VAL A CA 1
ATOM 1401 C C . VAL A 1 186 ? -0.621 -9.239 -1.528 1.00 96.56 186 VAL A C 1
ATOM 1403 O O . VAL A 1 186 ? -0.179 -10.385 -1.486 1.00 96.56 186 VAL A O 1
ATOM 1406 N N . LEU A 1 187 ? -1.931 -8.975 -1.504 1.00 95.88 187 LEU A N 1
ATOM 1407 C CA . LEU A 1 187 ? -2.960 -10.016 -1.410 1.00 95.88 187 LEU A CA 1
ATOM 1408 C C . LEU A 1 187 ? -2.865 -11.008 -2.574 1.00 95.88 187 LEU A C 1
ATOM 1410 O O . LEU A 1 187 ? -2.847 -12.213 -2.355 1.00 95.88 187 LEU A O 1
ATOM 1414 N N . SER A 1 188 ? -2.698 -10.513 -3.802 1.00 95.38 188 SER A N 1
ATOM 1415 C CA . SER A 1 188 ? -2.539 -11.367 -4.986 1.00 95.38 188 SER A CA 1
ATOM 1416 C C . SER A 1 188 ? -1.341 -12.316 -4.879 1.00 95.38 188 SER A C 1
ATOM 1418 O O . SER A 1 188 ? -1.447 -13.472 -5.284 1.00 95.38 188 SER A O 1
ATOM 1420 N N . ILE A 1 189 ? -0.214 -11.851 -4.332 1.00 95.44 189 ILE A N 1
ATOM 1421 C CA . ILE A 1 189 ? 0.974 -12.690 -4.116 1.00 95.44 189 ILE A CA 1
ATOM 1422 C C . ILE A 1 189 ? 0.724 -13.719 -3.011 1.00 95.44 189 ILE A C 1
ATOM 1424 O O . ILE A 1 189 ? 1.120 -14.874 -3.160 1.00 95.44 189 ILE A O 1
ATOM 1428 N N . LYS A 1 190 ? 0.038 -13.337 -1.924 1.00 93.69 190 LYS A N 1
ATOM 1429 C CA . LYS A 1 190 ? -0.355 -14.277 -0.858 1.00 93.69 190 LYS A CA 1
ATOM 1430 C C . LYS A 1 190 ? -1.310 -15.360 -1.366 1.00 93.69 190 LYS A C 1
ATOM 1432 O O . LYS A 1 190 ? -1.205 -16.496 -0.918 1.00 93.69 190 LYS A O 1
ATOM 1437 N N . ASP A 1 191 ? -2.141 -15.040 -2.356 1.00 94.38 191 ASP A N 1
ATOM 1438 C CA . ASP A 1 191 ? -2.985 -15.999 -3.084 1.00 94.38 191 ASP A CA 1
ATOM 1439 C C . ASP A 1 191 ? -2.183 -16.888 -4.068 1.00 94.38 191 ASP A C 1
ATOM 1441 O O . ASP A 1 191 ? -2.762 -17.661 -4.831 1.00 94.38 191 ASP A O 1
ATOM 1445 N N . GLY A 1 192 ? -0.849 -16.779 -4.093 1.00 93.12 192 GLY A N 1
ATOM 1446 C CA . GLY A 1 192 ? 0.050 -17.591 -4.918 1.00 93.12 192 GLY A CA 1
ATOM 1447 C C . GLY A 1 192 ? 0.278 -17.065 -6.337 1.00 93.12 192 GLY A C 1
ATOM 1448 O O . GLY A 1 192 ? 0.899 -17.752 -7.150 1.00 93.12 192 GLY A O 1
ATOM 1449 N N . LYS A 1 193 ? -0.202 -15.861 -6.674 1.00 94.50 193 LYS A N 1
ATOM 1450 C CA . LYS A 1 193 ? 0.012 -15.277 -8.007 1.00 94.50 193 LYS A CA 1
ATOM 1451 C C . LYS A 1 193 ? 1.401 -14.656 -8.111 1.00 94.50 193 LYS A C 1
ATOM 1453 O O . LYS A 1 193 ? 1.859 -13.951 -7.217 1.00 94.50 193 LYS A O 1
ATOM 1458 N N . THR A 1 194 ? 2.039 -14.825 -9.262 1.00 92.38 194 THR A N 1
ATOM 1459 C CA . THR A 1 194 ? 3.248 -14.075 -9.618 1.00 92.38 194 THR A CA 1
ATOM 1460 C C . THR A 1 194 ? 2.857 -12.815 -10.379 1.00 92.38 194 THR A C 1
ATOM 1462 O O . THR A 1 194 ? 2.086 -12.873 -11.337 1.00 92.38 194 THR A O 1
ATOM 1465 N N . LEU A 1 195 ? 3.382 -11.666 -9.957 1.00 93.25 195 LEU A N 1
ATOM 1466 C CA . LEU A 1 195 ? 3.137 -10.389 -10.621 1.00 93.25 195 LEU A CA 1
ATOM 1467 C C . LEU A 1 195 ? 4.302 -10.034 -11.543 1.00 93.25 195 LEU A C 1
ATOM 1469 O O . LEU A 1 195 ? 5.460 -10.290 -11.224 1.00 93.25 195 LEU A O 1
ATOM 1473 N N . ALA A 1 196 ? 3.991 -9.390 -12.667 1.00 90.75 196 ALA A N 1
ATOM 1474 C CA . ALA A 1 196 ? 5.014 -8.779 -13.502 1.00 90.75 196 ALA A CA 1
ATOM 1475 C C . ALA A 1 196 ? 5.679 -7.612 -12.752 1.00 90.75 196 ALA A C 1
ATOM 1477 O O . ALA A 1 196 ? 4.991 -6.790 -12.130 1.00 90.75 196 ALA A O 1
ATOM 1478 N N . SER A 1 197 ? 7.005 -7.542 -12.843 1.00 89.12 197 SER A N 1
ATOM 1479 C CA . SER A 1 197 ? 7.821 -6.440 -12.340 1.00 89.12 197 SER A CA 1
ATOM 1480 C C . SER A 1 197 ? 8.350 -5.587 -13.493 1.00 89.12 197 SER A C 1
ATOM 1482 O O . SER A 1 197 ? 8.573 -6.064 -14.607 1.00 89.12 197 SER A O 1
ATOM 1484 N N . ASP A 1 198 ? 8.521 -4.291 -13.234 1.00 89.12 198 ASP A N 1
ATOM 1485 C CA . ASP A 1 198 ? 9.130 -3.370 -14.189 1.00 89.12 198 ASP A CA 1
ATOM 1486 C C . ASP A 1 198 ? 10.652 -3.451 -14.062 1.00 89.12 198 ASP A C 1
ATOM 1488 O O . ASP A 1 198 ? 11.220 -2.990 -13.074 1.00 89.12 198 ASP A O 1
ATOM 1492 N N . LYS A 1 199 ? 11.316 -4.005 -15.081 1.00 88.44 199 LYS A N 1
ATOM 1493 C CA . LYS A 1 199 ? 12.776 -4.162 -15.111 1.00 88.44 199 LYS A CA 1
ATOM 1494 C C . LYS A 1 199 ? 13.543 -2.859 -14.857 1.00 88.44 199 LYS A C 1
ATOM 1496 O O . LYS A 1 199 ? 14.578 -2.886 -14.198 1.00 88.44 199 LYS A O 1
ATOM 1501 N N . TYR A 1 200 ? 13.045 -1.717 -15.340 1.00 89.38 200 TYR A N 1
ATOM 1502 C CA . TYR A 1 200 ? 13.724 -0.433 -15.164 1.00 89.38 200 TYR A CA 1
ATOM 1503 C C . TYR A 1 200 ? 13.574 0.066 -13.731 1.00 89.38 200 TYR A C 1
ATOM 1505 O O . TYR A 1 200 ? 14.519 0.607 -13.159 1.00 89.38 200 TYR A O 1
ATOM 1513 N N . ALA A 1 201 ? 12.407 -0.162 -13.131 1.00 91.62 201 ALA A N 1
ATOM 1514 C CA . ALA A 1 201 ? 12.192 0.119 -11.720 1.00 91.62 201 ALA A CA 1
ATOM 1515 C C . ALA A 1 201 ? 13.027 -0.820 -10.832 1.00 91.62 201 ALA A C 1
ATOM 1517 O O . ALA A 1 201 ? 13.607 -0.362 -9.850 1.00 91.62 201 ALA A O 1
ATOM 1518 N N . VAL A 1 202 ? 13.137 -2.109 -11.184 1.00 91.56 202 VAL A N 1
ATOM 1519 C CA . VAL A 1 202 ? 13.979 -3.082 -10.465 1.00 91.56 202 VAL A CA 1
ATOM 1520 C C . VAL A 1 202 ? 15.437 -2.628 -10.486 1.00 91.56 202 VAL A C 1
ATOM 1522 O O . VAL A 1 202 ? 16.043 -2.508 -9.423 1.00 91.56 202 VAL A O 1
ATOM 1525 N N . ALA A 1 203 ? 15.966 -2.267 -11.659 1.00 90.31 203 ALA A N 1
ATOM 1526 C CA . ALA A 1 203 ? 17.322 -1.735 -11.790 1.00 90.31 203 ALA A CA 1
ATOM 1527 C C . ALA A 1 203 ? 17.535 -0.469 -10.941 1.00 90.31 203 ALA A C 1
ATOM 1529 O O . ALA A 1 203 ? 18.549 -0.335 -10.258 1.00 90.31 203 ALA A O 1
ATOM 1530 N N . ALA A 1 204 ? 16.574 0.459 -10.947 1.00 90.62 204 ALA A N 1
ATOM 1531 C CA . ALA A 1 204 ? 16.645 1.680 -10.149 1.00 90.62 204 ALA A CA 1
ATOM 1532 C C . ALA A 1 204 ? 16.609 1.400 -8.636 1.00 90.62 204 ALA A C 1
ATOM 1534 O O . ALA A 1 204 ? 17.314 2.054 -7.865 1.00 90.62 204 ALA A O 1
ATOM 1535 N N . ALA A 1 205 ? 15.835 0.404 -8.204 1.00 92.06 205 ALA A N 1
ATOM 1536 C CA . ALA A 1 205 ? 15.802 -0.035 -6.816 1.00 92.06 205 ALA A CA 1
ATOM 1537 C C . ALA A 1 205 ? 17.110 -0.724 -6.386 1.00 92.06 205 ALA A C 1
ATOM 1539 O O . ALA A 1 205 ? 17.581 -0.482 -5.274 1.00 92.06 205 ALA A O 1
ATOM 1540 N N . GLU A 1 206 ? 17.740 -1.511 -7.266 1.00 90.19 206 GLU A N 1
ATOM 1541 C CA . GLU A 1 206 ? 19.082 -2.069 -7.028 1.00 90.19 206 GLU A CA 1
ATOM 1542 C C . GLU A 1 206 ? 20.132 -0.964 -6.883 1.00 90.19 206 GLU A C 1
ATOM 1544 O O . GLU A 1 206 ? 20.905 -0.965 -5.923 1.00 90.19 206 GLU A O 1
ATOM 1549 N N . LEU A 1 207 ? 20.108 0.035 -7.772 1.00 89.69 207 LEU A N 1
ATOM 1550 C CA . LEU A 1 207 ? 20.984 1.204 -7.677 1.00 89.69 207 LEU A CA 1
ATOM 1551 C C . LEU A 1 207 ? 20.752 1.987 -6.383 1.00 89.69 207 LEU A C 1
ATOM 1553 O O . LEU A 1 207 ? 21.702 2.498 -5.792 1.00 89.69 207 LEU A O 1
ATOM 1557 N N . TYR A 1 208 ? 19.512 2.089 -5.909 1.00 89.62 208 TYR A N 1
ATOM 1558 C CA . TYR A 1 208 ? 19.229 2.749 -4.638 1.00 89.62 208 TYR A CA 1
ATOM 1559 C C . TYR A 1 208 ? 19.868 2.013 -3.455 1.00 89.62 208 TYR A C 1
ATOM 1561 O O . TYR A 1 208 ? 20.506 2.668 -2.617 1.00 89.62 208 TYR A O 1
ATOM 1569 N N . TRP A 1 209 ? 19.753 0.681 -3.441 1.00 88.62 209 TRP A N 1
ATOM 1570 C CA . TRP A 1 209 ? 20.277 -0.204 -2.401 1.00 88.62 209 TRP A CA 1
ATOM 1571 C C . TRP A 1 209 ? 21.809 -0.315 -2.442 1.00 88.62 209 TRP A C 1
ATOM 1573 O O . TRP A 1 209 ? 22.476 0.177 -1.536 1.00 88.62 209 TRP A O 1
ATOM 1583 N N . HIS A 1 210 ? 22.379 -0.878 -3.510 1.00 86.31 210 HIS A N 1
ATOM 1584 C CA . HIS A 1 210 ? 23.803 -1.234 -3.606 1.00 86.31 210 HIS A CA 1
ATOM 1585 C C . HIS A 1 210 ? 24.661 -0.260 -4.415 1.00 86.31 210 HIS A C 1
ATOM 1587 O O . HIS A 1 210 ? 25.844 -0.522 -4.638 1.00 86.31 210 HIS A O 1
ATOM 1593 N N . LYS A 1 211 ? 24.086 0.838 -4.921 1.00 86.56 211 LYS A N 1
ATOM 1594 C CA . LYS A 1 211 ? 24.768 1.772 -5.843 1.00 86.56 211 LYS A CA 1
ATOM 1595 C C . LYS A 1 211 ? 25.281 1.109 -7.131 1.00 86.56 211 LYS A C 1
ATOM 1597 O O . LYS A 1 211 ? 26.017 1.731 -7.888 1.00 86.56 211 LYS A O 1
ATOM 1602 N N . THR A 1 212 ? 24.857 -0.127 -7.401 1.00 84.44 212 THR A N 1
ATOM 1603 C CA . THR A 1 212 ? 25.181 -0.930 -8.584 1.00 84.44 212 THR A CA 1
ATOM 1604 C C . THR A 1 212 ? 23.943 -1.728 -9.006 1.00 84.44 212 THR A C 1
ATOM 1606 O O . THR A 1 212 ? 23.073 -2.002 -8.185 1.00 84.44 212 THR A O 1
ATOM 1609 N N . ASN A 1 213 ? 23.849 -2.088 -10.286 1.00 82.56 213 ASN A N 1
ATOM 1610 C CA . ASN A 1 213 ? 22.759 -2.882 -10.874 1.00 82.56 213 ASN A CA 1
ATOM 1611 C C . ASN A 1 213 ? 23.267 -4.234 -11.402 1.00 82.56 213 ASN A C 1
ATOM 1613 O O . ASN A 1 213 ? 22.823 -4.723 -12.442 1.00 82.56 213 ASN A O 1
ATOM 1617 N N . ILE A 1 214 ? 24.253 -4.819 -10.713 1.00 84.06 214 ILE A N 1
ATOM 1618 C CA . ILE A 1 214 ? 24.937 -6.028 -11.182 1.00 84.06 214 ILE A CA 1
ATOM 1619 C C . ILE A 1 214 ? 23.985 -7.218 -11.323 1.00 84.06 214 ILE A C 1
ATOM 1621 O O . ILE A 1 214 ? 24.169 -8.013 -12.236 1.00 84.06 214 ILE A O 1
ATOM 1625 N N . PHE A 1 215 ? 22.959 -7.333 -10.476 1.00 79.88 215 PHE A N 1
ATOM 1626 C CA . PHE A 1 215 ? 22.011 -8.444 -10.541 1.00 79.88 215 PHE A CA 1
ATOM 1627 C C . PHE A 1 215 ? 21.086 -8.318 -11.750 1.00 79.88 215 PHE A C 1
ATOM 1629 O O . PHE A 1 215 ? 20.963 -9.278 -12.510 1.00 79.88 215 PHE A O 1
ATOM 1636 N N . THR A 1 216 ? 20.521 -7.130 -11.988 1.00 80.69 216 THR A N 1
ATOM 1637 C CA . THR A 1 216 ? 19.689 -6.893 -13.177 1.00 80.69 216 THR A CA 1
ATOM 1638 C C . THR A 1 216 ? 20.500 -7.076 -14.461 1.00 80.69 216 THR A C 1
ATOM 1640 O O . THR A 1 216 ? 20.067 -7.765 -15.382 1.00 80.69 216 THR A O 1
ATOM 1643 N N . VAL A 1 217 ? 21.709 -6.509 -14.523 1.00 82.69 217 VAL A N 1
ATOM 1644 C CA . VAL A 1 217 ? 22.574 -6.617 -15.709 1.00 82.69 217 VAL A CA 1
ATOM 1645 C C . VAL A 1 217 ? 23.049 -8.056 -15.926 1.00 82.69 217 VAL A C 1
ATOM 1647 O O . VAL A 1 217 ? 23.100 -8.517 -17.064 1.00 82.69 217 VAL A O 1
ATOM 1650 N N . ALA A 1 218 ? 23.371 -8.796 -14.860 1.00 80.81 218 ALA A N 1
ATOM 1651 C CA . ALA A 1 218 ? 23.731 -10.207 -14.964 1.00 80.81 218 ALA A CA 1
ATOM 1652 C C . ALA A 1 218 ? 22.576 -11.037 -15.537 1.00 80.81 218 ALA A C 1
ATOM 1654 O O . ALA A 1 218 ? 22.802 -11.839 -16.439 1.00 80.81 218 ALA A O 1
ATOM 1655 N N . GLU A 1 219 ? 21.341 -10.829 -15.077 1.00 77.12 219 GLU A N 1
ATOM 1656 C CA . GLU A 1 219 ? 20.177 -11.522 -15.636 1.00 77.12 219 GLU A CA 1
ATOM 1657 C C . GLU A 1 219 ? 20.015 -11.237 -17.139 1.00 77.12 219 GLU A C 1
ATOM 1659 O O . GLU A 1 219 ? 19.837 -12.168 -17.928 1.00 77.12 219 GLU A O 1
ATOM 1664 N N . GLU A 1 220 ? 20.182 -9.984 -17.570 1.00 77.12 220 GLU A N 1
ATOM 1665 C CA . GLU A 1 220 ? 20.137 -9.627 -18.994 1.00 77.12 220 GLU A CA 1
ATOM 1666 C C . GLU A 1 220 ? 21.263 -10.287 -19.811 1.00 77.12 220 GLU A C 1
ATOM 1668 O O . GLU A 1 220 ? 21.017 -10.797 -20.908 1.00 77.12 220 GLU A O 1
ATOM 1673 N N . ILE A 1 221 ? 22.493 -10.316 -19.289 1.00 75.94 221 ILE A N 1
ATOM 1674 C CA . ILE A 1 221 ? 23.657 -10.885 -19.986 1.00 75.94 221 ILE A CA 1
ATOM 1675 C C . ILE A 1 221 ? 23.595 -12.418 -20.043 1.00 75.94 221 ILE A C 1
ATOM 1677 O O . ILE A 1 221 ? 23.909 -12.996 -21.087 1.00 75.94 221 ILE A O 1
ATOM 1681 N N . PHE A 1 222 ? 23.196 -13.084 -18.956 1.00 74.50 222 PHE A N 1
ATOM 1682 C CA . PHE A 1 222 ? 23.254 -14.547 -18.817 1.00 74.50 222 PHE A CA 1
ATOM 1683 C C . PHE A 1 222 ? 21.960 -15.276 -19.188 1.00 74.50 222 PHE A C 1
ATOM 1685 O O . PHE A 1 222 ? 22.047 -16.435 -19.586 1.00 74.50 222 PHE A O 1
ATOM 1692 N N . ASN A 1 223 ? 20.803 -14.598 -19.176 1.00 74.19 223 ASN A N 1
ATOM 1693 C CA . ASN A 1 223 ? 19.508 -15.173 -19.577 1.00 74.19 223 ASN A CA 1
ATOM 1694 C C . ASN A 1 223 ? 18.835 -14.453 -20.767 1.00 74.19 223 ASN A C 1
ATOM 1696 O O . ASN A 1 223 ? 17.760 -14.854 -21.209 1.00 74.19 223 ASN A O 1
ATOM 1700 N N . GLY A 1 224 ? 19.443 -13.391 -21.309 1.00 65.88 224 GLY A N 1
ATOM 1701 C CA . GLY A 1 224 ? 18.951 -12.713 -22.507 1.00 65.88 224 GLY A CA 1
ATOM 1702 C C . GLY A 1 224 ? 18.879 -13.602 -23.765 1.00 65.88 224 GLY A C 1
ATOM 1703 O O . GLY A 1 224 ? 19.674 -14.513 -23.957 1.00 65.88 224 GLY A O 1
ATOM 1704 N N . PRO A 1 225 ? 17.995 -13.301 -24.728 1.00 62.16 225 PRO A N 1
ATOM 1705 C CA . PRO A 1 225 ? 17.719 -14.161 -25.889 1.00 62.16 225 PRO A CA 1
ATOM 1706 C C . PRO A 1 225 ? 18.924 -14.462 -26.805 1.00 62.16 225 PRO A C 1
ATOM 1708 O O . PRO A 1 225 ? 18.828 -15.308 -27.689 1.00 62.16 225 PRO A O 1
ATOM 1711 N N . LYS A 1 226 ? 20.063 -13.781 -26.623 1.00 57.34 226 LYS A N 1
ATOM 1712 C CA . LYS A 1 226 ? 21.307 -14.035 -27.366 1.00 57.34 226 LYS A CA 1
ATOM 1713 C C . LYS A 1 226 ? 22.155 -15.182 -26.794 1.00 57.34 226 LYS A C 1
ATOM 1715 O O . LYS A 1 226 ? 22.981 -15.712 -27.530 1.00 57.34 226 LYS A O 1
ATOM 1720 N N . ASN A 1 227 ? 21.970 -15.581 -25.533 1.00 57.38 227 ASN A N 1
ATOM 1721 C CA . ASN A 1 227 ? 22.764 -16.642 -24.890 1.00 57.38 227 ASN A CA 1
ATOM 1722 C C . ASN A 1 227 ? 22.086 -18.022 -24.892 1.00 57.38 227 ASN A C 1
ATOM 1724 O O . ASN A 1 227 ? 22.783 -19.030 -24.794 1.00 57.38 227 ASN A O 1
ATOM 1728 N N . SER A 1 228 ? 20.770 -18.101 -25.116 1.00 54.62 228 SER A N 1
ATOM 1729 C CA . SER A 1 228 ? 20.039 -19.371 -25.265 1.00 54.62 228 SER A CA 1
ATOM 1730 C C . SER A 1 228 ? 20.507 -20.199 -26.475 1.00 54.62 228 SER A C 1
ATOM 1732 O O . SER A 1 228 ? 20.277 -21.407 -26.531 1.00 54.62 228 SER A O 1
ATOM 1734 N N . ASN A 1 229 ? 21.237 -19.570 -27.405 1.00 50.16 229 ASN A N 1
ATOM 1735 C CA . ASN A 1 229 ? 21.864 -20.199 -28.569 1.00 50.16 229 ASN A CA 1
ATOM 1736 C C . ASN A 1 229 ? 23.346 -20.568 -28.366 1.00 50.16 229 ASN A C 1
ATOM 1738 O O . ASN A 1 229 ? 23.952 -21.170 -29.252 1.00 50.16 229 ASN A O 1
ATOM 1742 N N . HIS A 1 230 ? 23.948 -20.267 -27.212 1.00 50.50 230 HIS A N 1
ATOM 1743 C CA . HIS A 1 230 ? 25.279 -20.758 -26.847 1.00 50.50 230 HIS A CA 1
ATOM 1744 C C . HIS A 1 230 ? 25.165 -22.033 -26.010 1.00 50.50 230 HIS A C 1
ATOM 1746 O O . HIS A 1 230 ? 25.633 -22.124 -24.877 1.00 50.50 230 HIS A O 1
ATOM 1752 N N . ARG A 1 231 ? 24.601 -23.086 -26.618 1.00 48.09 231 ARG A N 1
ATOM 1753 C CA . ARG A 1 231 ? 25.033 -24.439 -26.258 1.00 48.09 231 ARG A CA 1
ATOM 1754 C C . ARG A 1 231 ? 26.527 -24.471 -26.539 1.00 48.09 231 ARG A C 1
ATOM 1756 O O . ARG A 1 231 ? 26.915 -24.363 -27.700 1.00 48.09 231 ARG A O 1
ATOM 1763 N N . PHE A 1 232 ? 27.351 -24.565 -25.498 1.00 51.97 232 PHE A N 1
ATOM 1764 C CA . PHE A 1 232 ? 28.747 -24.957 -25.640 1.00 51.97 232 PHE A CA 1
ATOM 1765 C C . PHE A 1 232 ? 28.744 -26.252 -26.444 1.00 51.97 232 PHE A C 1
ATOM 1767 O O . PHE A 1 232 ? 28.435 -27.320 -25.918 1.00 51.97 232 PHE A O 1
ATOM 1774 N N . GLY A 1 233 ? 28.965 -26.130 -27.753 1.00 43.78 233 GLY A N 1
ATOM 1775 C CA . GLY A 1 233 ? 29.057 -27.268 -28.636 1.00 43.78 233 GLY A CA 1
ATOM 1776 C C . GLY A 1 233 ? 30.149 -28.137 -28.057 1.00 43.78 233 GLY A C 1
ATOM 1777 O O . GLY A 1 233 ? 31.297 -27.700 -27.968 1.00 43.78 233 GLY A O 1
ATOM 1778 N N . SER A 1 234 ? 29.778 -29.335 -27.614 1.00 48.47 234 SER A N 1
ATOM 1779 C CA . SER A 1 234 ? 30.717 -30.416 -27.386 1.00 48.47 234 SER A CA 1
ATOM 1780 C C . SER A 1 234 ? 31.547 -30.516 -28.660 1.00 48.47 234 SER A C 1
ATOM 1782 O O . SER A 1 234 ? 31.066 -31.044 -29.668 1.00 48.47 234 SER A O 1
ATOM 1784 N N . ARG A 1 235 ? 32.752 -29.931 -28.666 1.00 47.00 235 ARG A N 1
ATOM 1785 C CA . ARG A 1 235 ? 33.727 -30.209 -29.713 1.00 47.00 235 ARG A CA 1
ATOM 1786 C C . ARG A 1 235 ? 33.926 -31.707 -29.622 1.00 47.00 235 ARG A C 1
ATOM 1788 O O . ARG A 1 235 ? 34.497 -32.189 -28.648 1.00 47.00 235 ARG A O 1
ATOM 1795 N N . LYS A 1 236 ? 33.376 -32.445 -30.587 1.00 47.41 236 LYS A N 1
ATOM 1796 C CA . LYS A 1 236 ? 33.825 -33.808 -30.819 1.00 47.41 236 LYS A CA 1
ATOM 1797 C C . LYS A 1 236 ? 35.334 -33.697 -30.970 1.00 47.41 236 LYS A C 1
ATOM 1799 O O . LYS A 1 236 ? 35.802 -32.946 -31.823 1.00 47.41 236 LYS A O 1
ATOM 1804 N N . GLN A 1 237 ? 36.047 -34.367 -30.072 1.00 51.94 237 GLN A N 1
ATOM 1805 C CA . GLN A 1 237 ? 37.446 -34.713 -30.225 1.00 51.94 237 GLN A CA 1
ATOM 1806 C C . GLN A 1 237 ? 37.536 -35.410 -31.587 1.00 51.94 237 GLN A C 1
ATOM 1808 O O . GLN A 1 237 ? 37.149 -36.565 -31.715 1.00 51.94 237 GLN A O 1
ATOM 1813 N N . SER A 1 238 ? 37.853 -34.659 -32.638 1.00 49.56 238 SER A N 1
ATOM 1814 C CA . SER A 1 238 ? 38.084 -35.224 -33.957 1.00 49.56 238 SER A CA 1
ATOM 1815 C C . SER A 1 238 ? 39.418 -35.941 -33.877 1.00 49.56 238 SER A C 1
ATOM 1817 O O . SER A 1 238 ? 40.429 -35.320 -33.545 1.00 49.56 238 SER A O 1
ATOM 1819 N N . ASP A 1 239 ? 39.346 -37.242 -34.109 1.00 49.19 239 ASP A N 1
ATOM 1820 C CA . ASP A 1 239 ? 40.427 -38.208 -34.094 1.00 49.19 239 ASP A CA 1
ATOM 1821 C C . ASP A 1 239 ? 41.701 -37.656 -34.749 1.00 49.19 239 ASP A C 1
ATOM 1823 O O . ASP A 1 239 ? 41.701 -37.257 -35.915 1.00 49.19 239 ASP A O 1
ATOM 1827 N N . CYS A 1 240 ? 42.791 -37.635 -33.978 1.00 47.12 240 CYS A N 1
ATOM 1828 C CA . CYS A 1 240 ? 44.133 -37.571 -34.537 1.00 47.12 240 CYS A CA 1
ATOM 1829 C C . CYS A 1 240 ? 44.433 -38.937 -35.164 1.00 47.12 240 CYS A C 1
ATOM 1831 O O . CYS A 1 240 ? 44.577 -39.914 -34.429 1.00 47.12 240 CYS A O 1
ATOM 1833 N N . ASN A 1 241 ? 44.542 -38.977 -36.491 1.00 47.25 241 ASN A N 1
ATOM 1834 C CA . ASN A 1 241 ? 45.275 -39.997 -37.241 1.00 47.25 241 ASN A CA 1
ATOM 1835 C C . ASN A 1 241 ? 46.388 -39.307 -38.024 1.00 47.25 241 ASN A C 1
ATOM 1837 O O . ASN A 1 241 ? 46.095 -38.244 -38.621 1.00 47.25 241 ASN A O 1
#